Protein AF-A0A9X8DTW5-F1 (afdb_monomer)

Nearest PDB structures (foldseek):
  5wfn-assembly2_D  TM=6.793E-01  e=2.032E-03  Homo sapiens
  4rwt-assembly2_C  TM=5.838E-01  e=1.150E-02  Homo sapiens
  8iah-assembly1_Y  TM=4.715E-01  e=6.953E-03  Sus scrofa
  8j07-assembly1_5  TM=6.002E-01  e=2.946E-01  Homo sapiens
  3un9-assembly1_A  TM=5.857E-01  e=2.634E-01  Homo sapiens

Structure (mmCIF, N/CA/C/O backbone):
data_AF-A0A9X8DTW5-F1
#
_entry.id   AF-A0A9X8DTW5-F1
#
loop_
_atom_site.group_PDB
_atom_site.id
_atom_site.type_symbol
_atom_site.label_atom_id
_atom_site.label_alt_id
_atom_site.label_comp_id
_atom_site.label_asym_id
_atom_site.label_entity_id
_atom_site.label_seq_id
_atom_site.pdbx_PDB_ins_code
_atom_site.Cartn_x
_atom_site.Cartn_y
_atom_site.Cartn_z
_atom_site.occupancy
_atom_site.B_iso_or_equiv
_atom_site.auth_seq_id
_atom_site.auth_comp_id
_atom_site.auth_asym_id
_atom_site.auth_atom_id
_atom_site.pdbx_PDB_model_num
ATOM 1 N N . MET A 1 1 ? 29.929 12.484 -21.139 1.00 67.56 1 MET A N 1
ATOM 2 C CA . MET A 1 1 ? 28.666 11.874 -21.603 1.00 67.56 1 MET A CA 1
ATOM 3 C C . MET A 1 1 ? 28.927 11.238 -22.962 1.00 67.56 1 MET A C 1
ATOM 5 O O . MET A 1 1 ? 29.482 11.920 -23.814 1.00 67.56 1 MET A O 1
ATOM 9 N N . THR A 1 2 ? 28.670 9.937 -23.130 1.00 90.75 2 THR A N 1
ATOM 10 C CA . THR A 1 2 ? 28.965 9.202 -24.379 1.00 90.75 2 THR A CA 1
ATOM 11 C C . THR A 1 2 ? 27.769 9.240 -25.335 1.00 90.75 2 THR A C 1
ATOM 13 O O . THR A 1 2 ? 26.656 9.534 -24.906 1.00 90.75 2 THR A O 1
ATOM 16 N N . LEU A 1 3 ? 27.977 8.914 -26.619 1.00 90.56 3 LEU A N 1
ATOM 17 C CA . LEU A 1 3 ? 26.881 8.801 -27.593 1.00 90.56 3 LEU A CA 1
ATOM 18 C C . LEU A 1 3 ? 25.828 7.776 -27.142 1.00 90.56 3 LEU A C 1
ATOM 20 O O . LEU A 1 3 ? 24.642 8.066 -27.201 1.00 90.56 3 LEU A O 1
ATOM 24 N N . LEU A 1 4 ? 26.266 6.630 -26.610 1.00 89.69 4 LEU A N 1
ATOM 25 C CA . LEU A 1 4 ? 25.376 5.609 -26.044 1.00 89.69 4 LEU A CA 1
ATOM 26 C C . LEU A 1 4 ? 24.512 6.155 -24.901 1.00 89.69 4 LEU A C 1
ATOM 28 O O . LEU A 1 4 ? 23.334 5.828 -24.815 1.00 89.69 4 LEU A O 1
ATOM 32 N N . GLU A 1 5 ? 25.086 7.002 -24.046 1.00 92.31 5 GLU A N 1
ATOM 33 C CA . GLU A 1 5 ? 24.357 7.610 -22.932 1.00 92.31 5 GLU A CA 1
ATOM 34 C C . GLU A 1 5 ? 23.320 8.628 -23.418 1.00 92.31 5 GLU A C 1
ATOM 36 O O . GLU A 1 5 ? 22.187 8.628 -22.949 1.00 92.31 5 GLU A O 1
ATOM 41 N N . LEU A 1 6 ? 23.685 9.445 -24.410 1.00 92.31 6 LEU A N 1
ATOM 42 C CA . LEU A 1 6 ? 22.766 10.374 -25.068 1.00 92.31 6 LEU A CA 1
ATOM 43 C C . LEU A 1 6 ? 21.608 9.640 -25.747 1.00 92.31 6 LEU A C 1
ATOM 45 O O . LEU A 1 6 ? 20.458 10.045 -25.603 1.00 92.31 6 LEU A O 1
ATOM 49 N N . THR A 1 7 ? 21.893 8.550 -26.463 1.00 93.62 7 THR A N 1
ATOM 50 C CA . THR A 1 7 ? 20.860 7.736 -27.111 1.00 93.62 7 THR A CA 1
ATOM 51 C C . THR A 1 7 ? 19.933 7.109 -26.077 1.00 93.62 7 THR A C 1
ATOM 53 O O . THR A 1 7 ? 18.720 7.238 -26.210 1.00 93.62 7 THR A O 1
ATOM 56 N N . ALA A 1 8 ? 20.476 6.493 -25.024 1.00 94.38 8 ALA A N 1
ATOM 57 C CA . ALA A 1 8 ? 19.671 5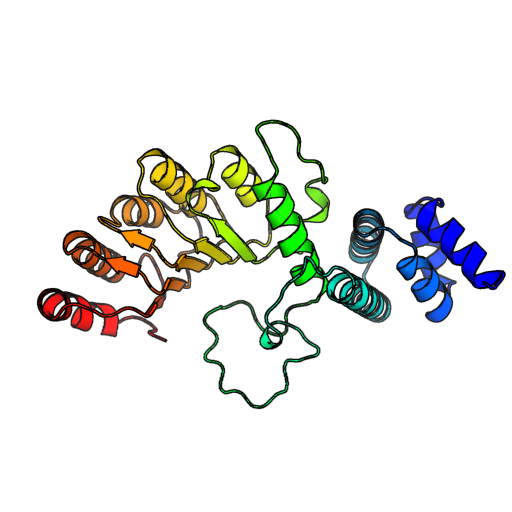.913 -23.953 1.00 94.38 8 ALA A CA 1
ATOM 58 C C . ALA A 1 8 ? 18.777 6.960 -23.273 1.00 94.38 8 ALA A C 1
ATOM 60 O O . ALA A 1 8 ? 17.605 6.691 -23.014 1.00 94.38 8 ALA A O 1
ATOM 61 N N . GLN A 1 9 ? 19.302 8.169 -23.052 1.00 95.12 9 GLN A N 1
ATOM 62 C CA . GLN A 1 9 ? 18.535 9.279 -22.502 1.00 95.12 9 GLN A CA 1
ATOM 63 C C . GLN A 1 9 ? 17.381 9.694 -23.420 1.00 95.12 9 GLN A C 1
ATOM 65 O O . GLN A 1 9 ? 16.246 9.806 -22.960 1.00 95.12 9 GLN A O 1
ATOM 70 N N . VAL A 1 10 ? 17.651 9.907 -24.711 1.00 94.75 10 VAL A N 1
ATOM 71 C CA . VAL A 1 10 ? 16.619 10.293 -25.686 1.00 94.75 10 VAL A CA 1
ATOM 72 C C . VAL A 1 10 ? 15.537 9.219 -25.779 1.00 94.75 10 VAL A C 1
ATOM 74 O O . VAL A 1 10 ? 14.353 9.551 -25.701 1.00 94.75 10 VAL A O 1
ATOM 77 N N . VAL A 1 11 ? 15.934 7.945 -25.864 1.00 94.75 11 VAL A N 1
ATOM 78 C CA . VAL A 1 11 ? 15.006 6.807 -25.908 1.00 94.75 11 VAL A CA 1
ATOM 79 C C . VAL A 1 11 ? 14.147 6.767 -24.647 1.00 94.75 11 VAL A C 1
ATOM 81 O O . VAL A 1 11 ? 12.924 6.814 -24.744 1.00 94.75 11 VAL A O 1
ATOM 84 N N . GLY A 1 12 ? 14.763 6.770 -23.463 1.00 93.50 12 GLY A N 1
ATOM 85 C CA . GLY A 1 12 ? 14.042 6.685 -22.193 1.00 93.50 12 GLY A CA 1
ATOM 86 C C . GLY A 1 12 ? 13.100 7.866 -21.935 1.00 93.50 12 GLY A C 1
ATOM 87 O O . GLY A 1 12 ? 12.066 7.702 -21.288 1.00 93.50 12 GLY A O 1
ATOM 88 N N . GLN A 1 13 ? 13.416 9.057 -22.449 1.00 94.19 13 GLN A N 1
ATOM 89 C CA . GLN A 1 13 ? 12.623 10.263 -22.196 1.00 94.19 13 GLN A CA 1
ATOM 90 C C . GLN A 1 13 ? 11.538 10.522 -23.245 1.00 94.19 13 GLN A C 1
ATOM 92 O O . GLN A 1 13 ? 10.521 11.119 -22.894 1.00 94.19 13 GLN A O 1
ATOM 97 N N . SER A 1 14 ? 11.742 10.101 -24.499 1.00 92.75 14 SER A N 1
ATOM 98 C CA . SER A 1 14 ? 10.942 10.598 -25.631 1.00 92.75 14 SER A CA 1
ATOM 99 C C . SER A 1 14 ? 10.351 9.522 -26.546 1.00 92.75 14 SER A C 1
ATOM 101 O O . SER A 1 14 ? 9.323 9.791 -27.155 1.00 92.75 14 SER A O 1
ATOM 103 N N . CYS A 1 15 ? 10.956 8.335 -26.674 1.00 93.69 15 CYS A N 1
ATOM 104 C CA . CYS A 1 15 ? 10.455 7.285 -27.580 1.00 93.69 15 CYS A CA 1
ATOM 105 C C . CYS A 1 15 ? 9.280 6.536 -26.967 1.00 93.69 15 CYS A C 1
ATOM 107 O O . CYS A 1 15 ? 9.403 6.141 -25.812 1.00 93.69 15 CYS A O 1
ATOM 109 N N . ASP A 1 16 ? 8.201 6.294 -27.714 1.00 95.00 16 ASP A N 1
ATOM 110 C CA . ASP A 1 16 ? 6.978 5.647 -27.222 1.00 95.00 16 ASP A CA 1
ATOM 111 C C . ASP A 1 16 ? 7.235 4.318 -26.500 1.00 95.00 16 ASP A C 1
ATOM 113 O O . ASP A 1 16 ? 8.130 3.547 -26.841 1.00 95.00 16 ASP A O 1
ATOM 117 N N . ILE A 1 17 ? 6.464 4.063 -25.438 1.00 93.81 17 ILE A N 1
ATOM 118 C CA . ILE A 1 17 ? 6.715 2.920 -24.546 1.00 93.81 17 ILE A CA 1
ATOM 119 C C . ILE A 1 17 ? 6.521 1.592 -25.290 1.00 93.81 17 ILE A C 1
ATOM 121 O O . ILE A 1 17 ? 7.273 0.649 -25.060 1.00 93.81 17 ILE A O 1
ATOM 125 N N . GLU A 1 18 ? 5.558 1.532 -26.211 1.00 93.56 18 GLU A N 1
ATOM 126 C CA . GLU A 1 18 ? 5.317 0.364 -27.064 1.00 93.56 18 GLU A CA 1
ATOM 127 C C . GLU A 1 18 ? 6.490 0.102 -28.022 1.00 93.56 18 GLU A C 1
ATOM 129 O O . GLU A 1 18 ? 6.900 -1.048 -28.196 1.00 93.56 18 GLU A O 1
ATOM 134 N N . ASP A 1 19 ? 7.107 1.159 -28.560 1.00 93.75 19 ASP A N 1
ATOM 135 C CA . ASP A 1 19 ? 8.307 1.033 -29.390 1.00 93.75 19 ASP A CA 1
ATOM 136 C C . ASP A 1 19 ? 9.483 0.499 -28.566 1.00 93.75 19 ASP A C 1
ATOM 138 O O . ASP A 1 19 ? 10.172 -0.429 -28.998 1.00 93.75 19 ASP A O 1
ATOM 142 N N . ILE A 1 20 ? 9.682 1.022 -27.348 1.00 93.25 20 ILE A N 1
ATOM 143 C CA . ILE A 1 20 ? 10.708 0.518 -26.423 1.00 93.25 20 ILE A CA 1
ATOM 144 C C . ILE A 1 20 ? 10.464 -0.965 -26.122 1.00 93.25 20 ILE A C 1
ATOM 146 O O . ILE A 1 20 ? 11.396 -1.759 -26.239 1.00 93.25 20 ILE A O 1
ATOM 150 N N . LEU A 1 21 ? 9.226 -1.347 -25.785 1.00 92.12 21 LEU A N 1
ATOM 151 C CA . LEU A 1 21 ? 8.830 -2.732 -25.510 1.00 92.12 21 LEU A CA 1
ATOM 152 C C . LEU A 1 21 ? 9.181 -3.663 -26.677 1.00 92.12 21 LEU A C 1
ATOM 154 O O . LEU A 1 21 ? 9.772 -4.718 -26.456 1.00 92.12 21 LEU A O 1
ATOM 158 N N . SER A 1 22 ? 8.868 -3.258 -27.912 1.00 91.44 22 SER A N 1
ATOM 159 C CA . SER A 1 22 ? 9.157 -4.049 -29.116 1.00 91.44 22 SER A CA 1
ATOM 160 C C . SER A 1 22 ? 10.658 -4.280 -29.343 1.00 91.44 22 SER A C 1
ATOM 162 O O . SER A 1 22 ? 11.053 -5.277 -29.950 1.00 91.44 22 SER A O 1
ATOM 164 N N . CYS A 1 23 ? 11.500 -3.383 -28.819 1.00 90.38 23 CYS A N 1
ATOM 165 C CA . CYS A 1 23 ? 12.949 -3.455 -28.946 1.00 90.38 23 CYS A CA 1
ATOM 166 C C . CYS A 1 23 ? 13.616 -4.301 -27.855 1.00 90.38 23 CYS A C 1
ATOM 168 O O . CYS A 1 23 ? 14.726 -4.777 -28.088 1.00 90.38 23 CYS A O 1
ATOM 170 N N . ILE A 1 24 ? 12.972 -4.517 -26.696 1.00 88.31 24 ILE A N 1
ATOM 171 C CA . ILE A 1 24 ? 13.557 -5.243 -25.549 1.00 88.31 24 ILE A CA 1
ATOM 172 C C . ILE A 1 24 ? 14.215 -6.577 -25.953 1.00 88.31 24 ILE A C 1
ATOM 174 O O . ILE A 1 24 ? 15.358 -6.785 -25.547 1.00 88.31 24 ILE A O 1
ATOM 178 N N . PRO A 1 25 ? 13.601 -7.444 -26.791 1.00 87.50 25 PRO A N 1
ATOM 179 C CA . PRO A 1 25 ? 14.208 -8.725 -27.175 1.00 87.50 25 PRO A CA 1
ATOM 180 C C . PRO A 1 25 ? 15.541 -8.608 -27.929 1.00 87.50 25 PRO A C 1
ATOM 182 O O . PRO A 1 25 ? 16.290 -9.579 -28.017 1.00 87.50 25 PRO A O 1
ATOM 185 N N . PHE A 1 26 ? 15.829 -7.440 -28.505 1.00 89.19 26 PHE A N 1
ATOM 186 C CA . PHE A 1 26 ? 17.023 -7.182 -29.311 1.00 89.19 26 PHE A CA 1
ATOM 187 C C . PHE A 1 26 ? 18.084 -6.368 -28.564 1.00 89.19 26 PHE A C 1
ATOM 189 O O . PHE A 1 26 ? 19.203 -6.209 -29.058 1.00 89.19 26 PHE A O 1
ATOM 196 N N . LEU A 1 27 ? 17.745 -5.825 -27.394 1.00 87.56 27 LEU A N 1
ATOM 197 C CA . LEU A 1 27 ? 18.656 -5.026 -26.588 1.00 87.56 27 LEU A CA 1
ATOM 198 C C . LEU A 1 27 ? 19.494 -5.922 -25.679 1.00 87.56 27 LEU A C 1
ATOM 200 O O . LEU A 1 27 ? 19.027 -6.911 -25.120 1.00 87.56 27 LEU A O 1
ATOM 204 N N . SER A 1 28 ? 20.757 -5.542 -25.488 1.00 87.94 28 SER A N 1
ATOM 205 C CA . SER A 1 28 ? 21.546 -6.123 -24.407 1.00 87.94 28 SER A CA 1
ATOM 206 C C . SER A 1 28 ? 21.030 -5.618 -23.058 1.00 87.94 28 SER A C 1
ATOM 208 O O . SER A 1 28 ? 20.554 -4.486 -22.948 1.00 87.94 28 SER A O 1
ATOM 210 N N . LYS A 1 29 ? 21.230 -6.414 -22.003 1.00 85.38 29 LYS A N 1
ATOM 211 C CA . LYS A 1 29 ? 20.972 -6.018 -20.608 1.00 85.38 29 LYS A CA 1
ATOM 212 C C . LYS A 1 29 ? 21.540 -4.637 -20.267 1.00 85.38 29 LYS A C 1
ATOM 214 O O . LYS A 1 29 ? 20.882 -3.816 -19.632 1.00 85.38 29 LYS A O 1
ATOM 219 N N . GLU A 1 30 ? 22.766 -4.354 -20.712 1.00 88.31 30 GLU A N 1
ATOM 220 C CA . GLU A 1 30 ? 23.415 -3.063 -20.472 1.00 88.31 30 GLU A CA 1
ATOM 221 C C . GLU A 1 30 ? 22.671 -1.905 -21.157 1.00 88.31 30 GLU A C 1
ATOM 223 O O . GLU A 1 30 ? 22.501 -0.844 -20.554 1.00 88.31 30 GLU A O 1
ATOM 228 N N . ALA A 1 31 ? 22.206 -2.104 -22.394 1.00 89.44 31 ALA A N 1
ATOM 229 C CA . ALA A 1 31 ? 21.452 -1.095 -23.129 1.00 89.44 31 ALA A CA 1
ATOM 230 C C . ALA A 1 31 ? 20.092 -0.820 -22.468 1.00 89.44 31 ALA A C 1
ATOM 232 O O . ALA A 1 31 ? 19.774 0.343 -22.216 1.00 89.44 31 ALA A O 1
ATOM 233 N N . SER A 1 32 ? 19.346 -1.869 -22.105 1.00 89.62 32 SER A N 1
ATOM 234 C CA . SER A 1 32 ? 18.068 -1.754 -21.385 1.00 89.62 32 SER A CA 1
ATOM 235 C C . SER A 1 32 ? 18.239 -1.012 -20.060 1.00 89.62 32 SER A C 1
ATOM 237 O O . SER A 1 32 ? 17.553 -0.024 -19.800 1.00 89.62 32 SER A O 1
ATOM 239 N N . THR A 1 33 ? 19.254 -1.392 -19.277 1.00 88.38 33 THR A N 1
ATOM 240 C CA . THR A 1 33 ? 19.565 -0.744 -17.995 1.00 88.38 33 THR A CA 1
ATOM 241 C C . THR A 1 33 ? 19.881 0.744 -18.167 1.00 88.38 33 THR A C 1
ATOM 243 O O . THR A 1 33 ? 19.418 1.572 -17.383 1.00 88.38 33 THR A O 1
ATOM 246 N N . ARG A 1 34 ? 20.654 1.125 -19.194 1.00 91.75 34 ARG A N 1
ATOM 247 C CA . ARG A 1 34 ? 20.939 2.542 -19.479 1.00 91.75 34 ARG A CA 1
ATOM 248 C C . ARG A 1 34 ? 19.667 3.309 -19.831 1.00 91.75 34 ARG A C 1
ATOM 250 O O . ARG A 1 34 ? 19.507 4.424 -19.351 1.00 91.75 34 ARG A O 1
ATOM 257 N N . ILE A 1 35 ? 18.769 2.728 -20.628 1.00 93.94 35 ILE A N 1
ATOM 258 C CA . ILE A 1 35 ? 17.497 3.367 -20.997 1.00 93.94 35 ILE A CA 1
ATOM 259 C C . ILE A 1 35 ? 16.645 3.608 -19.746 1.00 93.94 35 ILE A C 1
ATOM 261 O O . ILE A 1 35 ? 16.222 4.740 -19.506 1.00 93.94 35 ILE A O 1
ATOM 265 N N . TRP A 1 36 ? 16.445 2.584 -18.911 1.00 93.25 36 TRP A N 1
ATOM 266 C CA . TRP A 1 36 ? 15.599 2.680 -17.718 1.00 93.25 36 TRP A CA 1
ATOM 267 C C . TRP A 1 36 ? 16.079 3.714 -16.699 1.00 93.25 36 TRP A C 1
ATOM 269 O O . TRP A 1 36 ? 15.248 4.388 -16.090 1.00 93.25 36 TRP A O 1
ATOM 279 N N . ARG A 1 37 ? 17.397 3.917 -16.560 1.00 91.94 37 ARG A N 1
ATOM 280 C CA . ARG A 1 37 ? 17.967 4.974 -15.700 1.00 91.94 37 ARG A CA 1
ATOM 281 C C . ARG A 1 37 ? 17.501 6.379 -16.067 1.00 91.94 37 ARG A C 1
ATOM 283 O O . ARG A 1 37 ? 17.442 7.242 -15.197 1.00 91.94 37 ARG A O 1
ATOM 290 N N . HIS A 1 38 ? 17.180 6.613 -17.338 1.00 93.62 38 HIS A N 1
ATOM 291 C CA . HIS A 1 38 ? 16.716 7.912 -17.831 1.00 93.62 38 HIS A CA 1
ATOM 292 C C . HIS A 1 38 ? 15.193 8.022 -17.916 1.00 93.62 38 HIS A C 1
ATOM 294 O O . HIS A 1 38 ? 14.677 9.101 -18.221 1.00 93.62 38 HIS A O 1
ATOM 300 N N . MET A 1 39 ? 14.460 6.940 -17.635 1.00 94.75 39 MET A N 1
ATOM 301 C CA . MET A 1 39 ? 13.001 6.951 -17.596 1.00 94.75 39 MET A CA 1
ATOM 302 C C . MET A 1 39 ? 12.509 7.516 -16.268 1.00 94.75 39 MET A C 1
ATOM 304 O O . MET A 1 39 ? 12.910 7.071 -15.195 1.00 94.75 39 MET A O 1
ATOM 308 N N . LYS A 1 40 ? 11.569 8.463 -16.332 1.00 93.12 40 LYS A N 1
ATOM 309 C CA . LYS A 1 40 ? 10.839 8.905 -15.137 1.00 93.12 40 LYS A CA 1
ATOM 310 C C . LYS A 1 40 ? 10.045 7.731 -14.537 1.00 93.12 40 LYS A C 1
ATOM 312 O O . LYS A 1 40 ? 9.538 6.919 -15.313 1.00 93.12 40 LYS A O 1
ATOM 317 N N . PRO A 1 41 ? 9.826 7.695 -13.210 1.00 93.75 41 PRO A N 1
ATOM 318 C CA . PRO A 1 41 ? 9.145 6.592 -12.528 1.00 93.75 41 PRO A CA 1
ATOM 319 C C . PRO A 1 41 ? 7.821 6.154 -13.168 1.00 93.75 41 PRO A C 1
ATOM 321 O O . PRO A 1 41 ? 7.649 4.978 -13.465 1.00 93.75 41 PRO A O 1
ATOM 324 N N . ALA A 1 42 ? 6.910 7.085 -13.472 1.00 93.94 42 ALA A N 1
ATOM 325 C CA . ALA A 1 42 ? 5.637 6.751 -14.122 1.00 93.94 42 ALA A CA 1
ATOM 326 C C . ALA A 1 42 ? 5.834 6.013 -15.459 1.00 93.94 42 ALA A C 1
ATOM 328 O O . ALA A 1 42 ? 5.218 4.980 -15.693 1.00 93.94 42 ALA A O 1
ATOM 329 N N . ARG A 1 43 ? 6.775 6.487 -16.284 1.00 95.06 43 ARG A N 1
ATOM 330 C CA . ARG A 1 43 ? 7.092 5.885 -17.584 1.00 95.06 43 ARG A CA 1
ATOM 331 C C . ARG A 1 43 ? 7.741 4.508 -17.437 1.00 95.06 43 ARG A C 1
ATOM 333 O O . ARG A 1 43 ? 7.448 3.606 -18.214 1.00 95.06 43 ARG A O 1
ATOM 340 N N . LEU A 1 44 ? 8.627 4.356 -16.452 1.00 95.50 44 LEU A N 1
ATOM 341 C CA . LEU A 1 44 ? 9.253 3.073 -16.131 1.00 95.50 44 LEU A CA 1
ATOM 342 C C . LEU A 1 44 ? 8.197 2.047 -15.702 1.00 95.50 44 LEU A C 1
ATOM 344 O O . LEU A 1 44 ? 8.237 0.901 -16.140 1.00 95.50 44 LEU A O 1
ATOM 348 N N . ARG A 1 45 ? 7.221 2.476 -14.895 1.00 95.69 45 ARG A N 1
ATOM 349 C CA . ARG A 1 45 ? 6.108 1.636 -14.445 1.00 95.69 45 ARG A CA 1
ATOM 350 C C . ARG A 1 45 ? 5.160 1.255 -15.573 1.00 95.69 45 ARG A C 1
ATOM 352 O O . ARG A 1 45 ? 4.750 0.104 -15.628 1.00 95.69 45 ARG A O 1
ATOM 359 N N . ASP A 1 46 ? 4.842 2.173 -16.479 1.00 95.62 46 ASP A N 1
ATOM 360 C CA . ASP A 1 46 ? 4.047 1.854 -17.669 1.00 95.62 46 ASP A CA 1
ATOM 361 C C . ASP A 1 46 ? 4.725 0.766 -18.520 1.00 95.62 46 ASP A C 1
ATOM 363 O O . ASP A 1 46 ? 4.079 -0.208 -18.909 1.00 95.62 46 ASP A O 1
ATOM 367 N N . LEU A 1 47 ? 6.041 0.880 -18.750 1.00 94.81 47 LEU A N 1
ATOM 368 C CA . LEU A 1 47 ? 6.801 -0.152 -19.459 1.00 94.81 47 LEU A CA 1
ATOM 369 C C . LEU A 1 47 ? 6.775 -1.489 -18.707 1.00 94.81 47 LEU A C 1
ATOM 371 O O . LEU A 1 47 ? 6.523 -2.525 -19.313 1.00 94.81 47 LEU A O 1
ATOM 375 N N . GLU A 1 48 ? 7.004 -1.468 -17.393 1.00 94.38 48 GLU A N 1
ATOM 376 C CA . GLU A 1 48 ? 6.958 -2.664 -16.548 1.00 94.38 48 GLU A CA 1
ATOM 377 C C . GLU A 1 48 ? 5.590 -3.362 -16.625 1.00 94.38 48 GLU A C 1
ATOM 379 O O . GLU A 1 48 ? 5.531 -4.580 -16.777 1.00 94.38 48 GLU A O 1
ATOM 384 N N . ILE A 1 49 ? 4.487 -2.606 -16.574 1.00 93.56 49 ILE A N 1
ATOM 385 C CA . ILE A 1 49 ? 3.126 -3.146 -16.703 1.00 93.56 49 ILE A CA 1
ATOM 386 C C . ILE A 1 49 ? 2.950 -3.845 -18.055 1.00 93.56 49 ILE A C 1
ATOM 388 O O . ILE A 1 49 ? 2.412 -4.952 -18.110 1.00 93.56 49 ILE A O 1
ATOM 392 N N . LEU A 1 50 ? 3.422 -3.233 -19.144 1.00 92.69 50 LEU A N 1
ATOM 393 C CA . LEU A 1 50 ? 3.344 -3.839 -20.472 1.00 92.69 50 LEU A CA 1
ATOM 394 C C . LEU A 1 50 ? 4.192 -5.113 -20.575 1.00 92.69 50 LEU A C 1
ATOM 396 O O . LEU A 1 50 ? 3.709 -6.114 -21.100 1.00 92.69 50 LEU A O 1
ATOM 400 N N . VAL A 1 51 ? 5.406 -5.113 -20.017 1.00 90.88 51 VAL A N 1
ATOM 401 C CA . VAL A 1 51 ? 6.273 -6.303 -19.960 1.00 90.88 51 VAL A CA 1
ATOM 402 C C . VAL A 1 51 ? 5.612 -7.430 -19.165 1.00 90.88 51 VAL A C 1
ATOM 404 O O . VAL A 1 51 ? 5.614 -8.577 -19.606 1.00 90.88 51 VAL A O 1
ATOM 407 N N . MET A 1 52 ? 4.988 -7.120 -18.025 1.00 88.00 52 MET A N 1
ATOM 408 C CA . MET A 1 52 ? 4.259 -8.110 -17.226 1.00 88.00 52 MET A CA 1
ATOM 409 C C . MET A 1 52 ? 3.076 -8.725 -17.991 1.00 88.00 52 MET A C 1
ATOM 411 O O . MET A 1 52 ? 2.789 -9.908 -17.815 1.00 88.00 52 MET A O 1
ATOM 415 N N . ASN A 1 53 ? 2.410 -7.949 -18.850 1.00 87.88 53 ASN A N 1
ATOM 416 C CA . ASN A 1 53 ? 1.276 -8.415 -19.653 1.00 87.88 53 ASN A CA 1
ATOM 417 C C . ASN A 1 53 ? 1.697 -9.213 -20.902 1.00 87.88 53 ASN A C 1
ATOM 419 O O . ASN A 1 53 ? 0.952 -10.085 -21.343 1.00 87.88 53 ASN A O 1
ATOM 423 N N . ALA A 1 54 ? 2.875 -8.940 -21.470 1.00 83.12 54 ALA A N 1
ATOM 424 C CA . ALA A 1 54 ? 3.350 -9.513 -22.735 1.00 83.12 54 ALA A CA 1
ATOM 425 C C . ALA A 1 54 ? 4.026 -10.900 -22.614 1.00 83.12 54 ALA A C 1
ATOM 427 O O . ALA A 1 54 ? 4.636 -11.359 -23.575 1.00 83.12 54 ALA A O 1
ATOM 428 N N . ALA A 1 55 ? 3.853 -11.579 -21.472 1.00 71.50 55 ALA A N 1
ATOM 429 C CA . ALA A 1 55 ? 4.597 -12.748 -20.984 1.00 71.50 55 ALA A CA 1
ATOM 430 C C . ALA A 1 55 ? 5.942 -12.366 -20.324 1.00 71.50 55 ALA A C 1
ATOM 432 O O . ALA A 1 55 ? 6.898 -12.017 -21.015 1.00 71.50 55 ALA A O 1
ATOM 433 N N . PRO A 1 56 ? 6.031 -12.430 -18.981 1.00 72.06 56 PRO A N 1
ATOM 434 C CA . PRO A 1 56 ? 7.188 -11.931 -18.253 1.00 72.06 56 PRO A CA 1
ATOM 435 C C . PRO A 1 56 ? 8.418 -12.820 -18.456 1.00 72.06 56 PRO A C 1
ATOM 437 O O . PRO A 1 56 ? 8.392 -14.011 -18.144 1.00 72.06 56 PRO A O 1
ATOM 440 N N . ASP A 1 57 ? 9.521 -12.216 -18.892 1.00 77.44 57 ASP A N 1
ATOM 441 C CA . ASP A 1 57 ? 10.859 -12.776 -18.706 1.00 77.44 57 ASP A CA 1
ATOM 442 C C . ASP A 1 57 ? 11.361 -12.380 -17.310 1.00 77.44 57 ASP A C 1
ATOM 444 O O . ASP A 1 57 ? 11.480 -11.192 -16.989 1.00 77.44 57 ASP A O 1
ATOM 448 N N . THR A 1 58 ? 11.652 -13.373 -16.467 1.00 78.56 58 THR A N 1
ATOM 449 C CA . THR A 1 58 ? 12.160 -13.160 -15.105 1.00 78.56 58 THR A CA 1
ATOM 450 C C . THR A 1 58 ? 13.434 -12.320 -15.090 1.00 78.56 58 THR A C 1
ATOM 452 O O . THR A 1 58 ? 13.586 -11.485 -14.205 1.00 78.56 58 THR A O 1
ATOM 455 N N . ALA A 1 59 ? 14.309 -12.467 -16.092 1.00 81.31 59 ALA A N 1
ATOM 456 C CA . ALA A 1 59 ? 15.544 -11.692 -16.165 1.00 81.31 59 ALA A CA 1
ATOM 457 C C . ALA A 1 59 ? 15.274 -10.192 -16.364 1.00 81.31 59 ALA A C 1
ATOM 459 O O . ALA A 1 59 ? 15.969 -9.357 -15.790 1.00 81.31 59 ALA A O 1
ATOM 460 N N . VAL A 1 60 ? 14.239 -9.846 -17.133 1.00 83.81 60 VAL A N 1
ATOM 461 C CA . VAL A 1 60 ? 13.829 -8.453 -17.360 1.00 83.81 60 VAL A CA 1
ATOM 462 C C . VAL A 1 60 ? 13.174 -7.871 -16.104 1.00 83.81 60 VAL A C 1
ATOM 464 O O . VAL A 1 60 ? 13.431 -6.721 -15.750 1.00 83.81 60 VAL A O 1
ATOM 467 N N . LEU A 1 61 ? 12.366 -8.663 -15.389 1.00 85.25 61 LEU A N 1
ATOM 468 C CA . LEU A 1 61 ? 11.763 -8.240 -14.119 1.00 85.25 61 LEU A CA 1
ATOM 469 C C . LEU A 1 61 ? 12.814 -7.950 -13.039 1.00 85.25 61 LEU A C 1
ATOM 471 O O . LEU A 1 61 ? 12.686 -6.952 -12.328 1.00 85.25 61 LEU A O 1
ATOM 475 N N . ASP A 1 62 ? 13.865 -8.767 -12.953 1.00 85.88 62 ASP A N 1
ATOM 476 C CA . ASP A 1 62 ? 14.983 -8.531 -12.032 1.00 85.88 62 ASP A CA 1
ATOM 477 C C . ASP A 1 62 ? 15.695 -7.206 -12.329 1.00 85.88 62 ASP A C 1
ATOM 479 O O . ASP A 1 62 ? 16.178 -6.524 -11.425 1.00 85.88 62 ASP A O 1
ATOM 483 N N . GLU A 1 63 ? 15.760 -6.805 -13.597 1.00 87.88 63 GLU A N 1
ATOM 484 C CA . GLU A 1 63 ? 16.395 -5.547 -13.964 1.00 87.88 63 GLU A CA 1
ATOM 485 C C . GLU A 1 63 ? 15.519 -4.321 -13.671 1.00 87.88 63 GLU A C 1
ATOM 487 O O . GLU A 1 63 ? 16.040 -3.297 -13.220 1.00 87.88 63 GLU A O 1
ATOM 492 N N . PHE A 1 64 ? 14.194 -4.424 -13.842 1.00 91.38 64 PHE A N 1
ATOM 493 C CA . PHE A 1 64 ? 13.274 -3.402 -13.333 1.00 91.38 64 PHE A CA 1
ATOM 494 C C . PHE A 1 64 ? 13.429 -3.230 -11.829 1.00 91.38 64 PHE A C 1
ATOM 496 O O . PHE A 1 64 ? 13.507 -2.102 -11.350 1.00 91.38 64 PHE A O 1
ATOM 503 N N . GLU A 1 65 ? 13.507 -4.332 -11.089 1.00 90.56 65 GLU A N 1
ATOM 504 C CA . GLU A 1 65 ? 13.672 -4.309 -9.640 1.00 90.56 65 GLU A CA 1
ATOM 505 C C . GLU A 1 65 ? 14.972 -3.600 -9.221 1.00 90.56 65 GLU A C 1
ATOM 507 O O . GLU A 1 65 ? 14.946 -2.750 -8.331 1.00 90.56 65 GLU A O 1
ATOM 512 N N . GLN A 1 66 ? 16.088 -3.841 -9.920 1.00 89.69 66 GLN A N 1
ATOM 513 C CA . GLN A 1 66 ? 17.343 -3.102 -9.706 1.00 89.69 66 GLN A CA 1
ATOM 514 C C . GLN A 1 66 ? 17.205 -1.602 -10.001 1.00 89.69 66 GLN A C 1
ATOM 516 O O . GLN A 1 66 ? 17.787 -0.761 -9.310 1.00 89.69 66 GLN A O 1
ATOM 521 N N . GLN A 1 67 ? 16.439 -1.231 -11.028 1.00 93.06 67 GLN A N 1
ATOM 522 C CA . GLN A 1 67 ? 16.199 0.178 -11.319 1.00 93.06 67 GLN A CA 1
ATOM 523 C C . GLN A 1 67 ? 15.276 0.827 -10.277 1.00 93.06 67 GLN A C 1
ATOM 525 O O . GLN A 1 67 ? 15.482 1.988 -9.911 1.00 93.06 67 GLN A O 1
ATOM 530 N N . TRP A 1 68 ? 14.280 0.097 -9.776 1.00 93.50 68 TRP A N 1
ATOM 531 C CA . TRP A 1 68 ? 13.426 0.549 -8.683 1.00 93.50 68 TRP A CA 1
ATOM 532 C C . TRP A 1 68 ? 14.206 0.722 -7.391 1.00 93.50 68 TRP A C 1
ATOM 534 O O . TRP A 1 68 ? 13.978 1.702 -6.687 1.00 93.50 68 TRP A O 1
ATOM 544 N N . GLU A 1 69 ? 15.170 -0.150 -7.107 1.00 90.56 69 GLU A N 1
ATOM 545 C CA . GLU A 1 69 ? 16.118 0.056 -6.017 1.00 90.56 69 GLU A CA 1
ATOM 546 C C . GLU A 1 69 ? 16.842 1.398 -6.167 1.00 90.56 69 GLU A C 1
ATOM 548 O O . GLU A 1 69 ? 16.825 2.213 -5.244 1.00 90.56 69 GLU A O 1
ATOM 553 N N . ALA A 1 70 ? 17.423 1.670 -7.340 1.00 89.81 70 ALA A N 1
ATOM 554 C CA . ALA A 1 70 ? 18.120 2.929 -7.588 1.00 89.81 70 ALA A CA 1
ATOM 555 C C . ALA A 1 70 ? 17.206 4.152 -7.393 1.00 89.81 70 ALA A C 1
ATOM 557 O O . ALA A 1 70 ? 17.624 5.132 -6.776 1.00 89.81 70 ALA A O 1
ATOM 558 N N . TRP A 1 71 ? 15.954 4.089 -7.862 1.00 90.75 71 TRP A N 1
ATOM 559 C CA . TRP A 1 71 ? 14.962 5.149 -7.646 1.00 90.75 71 TRP A CA 1
ATOM 560 C C . TRP A 1 71 ? 14.584 5.319 -6.176 1.00 90.75 71 TRP A C 1
ATOM 562 O O . TRP A 1 71 ? 14.518 6.446 -5.694 1.00 90.75 71 TRP A O 1
ATOM 572 N N . THR A 1 72 ? 14.379 4.215 -5.463 1.00 87.62 72 THR A N 1
ATOM 573 C CA . THR A 1 72 ? 14.039 4.212 -4.034 1.00 87.62 72 THR A CA 1
ATOM 574 C C . THR A 1 72 ? 15.172 4.814 -3.206 1.00 87.62 72 THR A C 1
ATOM 576 O O . THR A 1 72 ? 14.916 5.598 -2.303 1.00 87.62 72 THR A O 1
ATOM 579 N N . VAL A 1 73 ? 16.429 4.499 -3.532 1.00 84.56 73 VAL A N 1
ATOM 580 C CA . VAL A 1 73 ? 17.610 5.036 -2.838 1.00 84.56 73 VAL A CA 1
ATOM 581 C C . VAL A 1 73 ? 17.860 6.508 -3.181 1.00 84.56 73 VAL A C 1
ATOM 583 O O . VAL A 1 73 ? 18.268 7.280 -2.314 1.00 84.56 73 VAL A O 1
ATOM 586 N N . ALA A 1 74 ? 17.654 6.909 -4.438 1.00 84.75 74 ALA A N 1
ATOM 587 C CA . ALA A 1 74 ? 17.881 8.285 -4.876 1.00 84.75 74 ALA A CA 1
ATOM 588 C C . ALA A 1 74 ? 16.801 9.255 -4.372 1.00 84.75 74 ALA A C 1
ATOM 590 O O . ALA A 1 74 ? 17.086 10.429 -4.124 1.00 84.75 74 ALA A O 1
ATOM 591 N N . ASP A 1 75 ? 15.565 8.782 -4.227 1.00 81.31 75 ASP A N 1
ATOM 592 C CA . ASP A 1 75 ? 14.470 9.573 -3.691 1.00 81.31 75 ASP A CA 1
ATOM 593 C C . ASP A 1 75 ? 14.555 9.621 -2.161 1.00 81.31 75 ASP A C 1
ATOM 595 O O . ASP A 1 75 ? 13.991 8.792 -1.455 1.00 81.31 75 ASP A O 1
ATOM 599 N N . ALA A 1 76 ? 15.238 10.643 -1.637 1.00 67.88 76 ALA A N 1
ATOM 600 C CA . ALA A 1 76 ? 15.389 10.865 -0.197 1.00 67.88 76 ALA A CA 1
ATOM 601 C C . ALA A 1 76 ? 14.051 11.031 0.552 1.00 67.88 76 ALA A C 1
ATOM 603 O O . ALA A 1 76 ? 14.022 11.003 1.784 1.00 67.88 76 ALA A O 1
ATOM 604 N N . SER A 1 77 ? 12.939 11.235 -0.163 1.00 67.69 77 SER A N 1
ATOM 605 C CA . SER A 1 77 ? 11.615 11.248 0.448 1.00 67.69 77 SER A CA 1
ATOM 606 C C . SER A 1 77 ? 11.096 9.840 0.748 1.00 67.69 77 SER A C 1
ATOM 608 O O . SER A 1 77 ? 10.176 9.716 1.559 1.00 67.69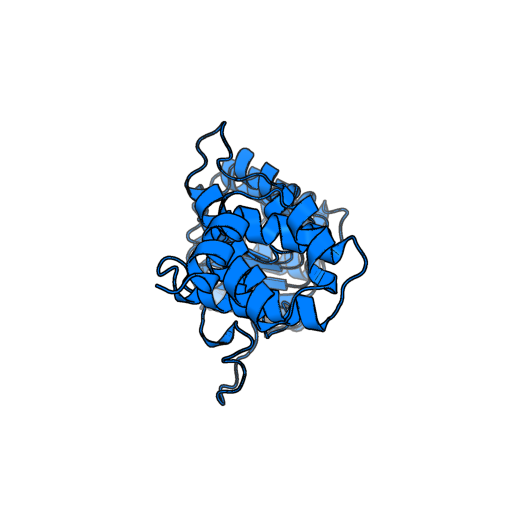 77 SER A O 1
ATOM 610 N N . VAL A 1 78 ? 11.657 8.794 0.135 1.00 62.53 78 VAL A N 1
ATOM 611 C CA . VAL A 1 78 ? 11.316 7.391 0.370 1.00 62.53 78 VAL A CA 1
ATOM 612 C C . VAL A 1 78 ? 12.146 6.872 1.540 1.00 62.53 78 VAL A C 1
ATOM 614 O O . VAL A 1 78 ? 13.330 6.583 1.426 1.00 62.53 78 VAL A O 1
ATOM 617 N N . VAL A 1 79 ? 11.499 6.769 2.699 1.00 62.97 79 VAL A N 1
ATOM 618 C CA . VAL A 1 79 ? 12.074 6.155 3.898 1.00 62.97 79 VAL A CA 1
ATOM 619 C C . VAL A 1 79 ? 11.365 4.824 4.098 1.00 62.97 79 VAL A C 1
ATOM 621 O O . VAL A 1 79 ? 10.167 4.807 4.382 1.00 62.97 79 VAL A O 1
ATOM 624 N N . PHE A 1 80 ? 12.096 3.733 3.916 1.00 64.06 80 PHE A N 1
ATOM 625 C CA . PHE A 1 80 ? 11.684 2.382 4.289 1.00 64.06 80 PHE A CA 1
ATOM 626 C C . PHE A 1 80 ? 12.566 1.924 5.448 1.00 64.06 80 PHE A C 1
ATOM 628 O O . PHE A 1 80 ? 13.702 2.392 5.588 1.00 64.06 80 PHE A O 1
ATOM 635 N N . ASP A 1 81 ? 12.040 1.054 6.308 1.00 59.53 81 ASP A N 1
ATOM 636 C CA . ASP A 1 81 ? 12.900 0.421 7.303 1.00 59.53 81 ASP A CA 1
ATOM 637 C C . ASP A 1 81 ? 13.901 -0.451 6.539 1.00 59.53 81 ASP A C 1
ATOM 639 O O . ASP A 1 81 ? 13.516 -1.188 5.629 1.00 59.53 81 ASP A O 1
ATOM 643 N N . GLY A 1 82 ? 15.190 -0.368 6.881 1.00 56.34 82 GLY A N 1
ATOM 644 C CA . GLY A 1 82 ? 16.216 -1.199 6.259 1.00 56.34 82 GLY A CA 1
ATOM 645 C C . GLY A 1 82 ? 15.793 -2.668 6.254 1.00 56.34 82 GLY A C 1
ATOM 646 O O . GLY A 1 82 ? 16.016 -3.356 5.276 1.00 56.34 82 GLY A O 1
ATOM 647 N N . HIS A 1 83 ? 15.062 -3.129 7.265 1.00 55.28 83 HIS A N 1
ATOM 648 C CA . HIS A 1 83 ? 14.591 -4.509 7.367 1.00 55.28 83 HIS A CA 1
ATOM 649 C C . HIS A 1 83 ? 13.416 -4.894 6.446 1.00 55.28 83 HIS A C 1
ATOM 651 O O . HIS A 1 83 ? 13.082 -6.072 6.366 1.00 55.28 83 HIS A O 1
ATOM 657 N N . GLU A 1 84 ? 12.787 -3.955 5.735 1.00 56.94 84 GLU A N 1
ATOM 658 C CA . GLU A 1 84 ? 11.652 -4.245 4.844 1.00 56.94 84 GLU A CA 1
ATOM 659 C C . GLU A 1 84 ? 12.103 -4.727 3.449 1.00 56.94 84 GLU A C 1
ATOM 661 O O . GLU A 1 84 ? 11.359 -5.442 2.776 1.00 56.94 84 GLU A O 1
ATOM 666 N N . SER A 1 85 ? 13.320 -4.387 3.009 1.00 57.06 85 SER A N 1
ATOM 667 C CA . SER A 1 85 ? 13.794 -4.604 1.630 1.00 57.06 85 SER A CA 1
ATOM 668 C C . SER A 1 85 ? 14.664 -5.861 1.436 1.00 57.06 85 SER A C 1
ATOM 670 O O . SER A 1 85 ? 15.443 -6.256 2.306 1.00 57.06 85 SER A O 1
ATOM 672 N N . SER A 1 86 ? 14.589 -6.446 0.230 1.00 56.16 86 SER A N 1
ATOM 673 C CA . SER A 1 86 ? 15.335 -7.638 -0.235 1.00 56.16 86 SER A CA 1
ATOM 674 C C . SER A 1 86 ? 16.837 -7.574 -0.105 1.00 56.16 86 SER A C 1
ATOM 676 O O . SER A 1 86 ? 17.469 -8.609 0.095 1.00 56.16 86 SER A O 1
ATOM 678 N N . ARG A 1 87 ? 17.410 -6.378 -0.142 1.00 56.69 87 ARG A N 1
ATOM 679 C CA . ARG A 1 87 ? 18.854 -6.195 -0.017 1.00 56.69 87 ARG A CA 1
ATOM 680 C C . ARG A 1 87 ? 19.372 -6.321 1.416 1.00 56.69 87 ARG A C 1
ATOM 682 O O . ARG A 1 87 ? 20.529 -6.674 1.623 1.00 56.69 87 ARG A O 1
ATOM 689 N N . TYR A 1 88 ? 18.545 -5.984 2.394 1.00 54.44 88 TYR A N 1
ATOM 690 C CA . TYR A 1 88 ? 18.945 -5.831 3.796 1.00 54.44 88 TYR A CA 1
ATOM 691 C C . TYR A 1 88 ? 18.356 -6.927 4.695 1.00 54.44 88 TYR A C 1
ATOM 693 O O . TYR A 1 88 ? 18.729 -7.043 5.867 1.00 54.44 88 TYR A O 1
ATOM 701 N N . PHE A 1 89 ? 17.461 -7.750 4.140 1.00 46.78 89 PHE A N 1
ATOM 702 C CA . PHE A 1 89 ? 16.959 -8.960 4.772 1.00 46.78 89 PHE A CA 1
ATOM 703 C C . PHE A 1 89 ? 18.088 -10.001 4.845 1.00 46.78 89 PHE A C 1
ATOM 705 O O . PHE A 1 89 ? 18.372 -10.715 3.887 1.00 46.78 89 PHE A O 1
ATOM 712 N N . GLY A 1 90 ? 18.799 -10.017 5.974 1.00 47.59 90 GLY A N 1
ATOM 713 C CA . GLY A 1 90 ? 20.009 -10.823 6.176 1.00 47.59 90 GLY A CA 1
ATOM 714 C C . GLY A 1 90 ? 20.885 -10.382 7.354 1.00 47.59 90 GLY A C 1
ATOM 715 O O . GLY A 1 90 ? 21.743 -11.147 7.781 1.00 47.59 90 GLY A O 1
ATOM 716 N N . ASN A 1 91 ? 20.660 -9.190 7.922 1.00 46.31 91 ASN A N 1
ATOM 717 C CA . ASN A 1 91 ? 21.294 -8.799 9.184 1.00 46.31 91 ASN A CA 1
ATOM 718 C C . ASN A 1 91 ? 20.543 -9.419 10.375 1.00 46.31 91 ASN A C 1
ATOM 720 O O . ASN A 1 91 ? 19.331 -9.254 10.493 1.00 46.31 91 ASN A O 1
ATOM 724 N N . GLU A 1 92 ? 21.282 -10.132 11.229 1.00 41.25 92 GLU A N 1
ATOM 725 C CA . GLU A 1 92 ? 20.854 -10.990 12.349 1.00 41.25 92 GLU A CA 1
ATOM 726 C C . GLU A 1 92 ? 20.039 -10.275 13.453 1.00 41.25 92 GLU A C 1
ATOM 728 O O . GLU A 1 92 ? 20.479 -10.123 14.591 1.00 41.25 92 GLU A O 1
ATOM 733 N N . GLY A 1 93 ? 18.820 -9.841 13.137 1.00 47.34 93 GLY A N 1
ATOM 734 C CA . GLY A 1 93 ? 17.819 -9.421 14.113 1.00 47.34 93 GLY A CA 1
ATOM 735 C C . GLY A 1 93 ? 16.674 -10.428 14.170 1.00 47.34 93 GLY A C 1
ATOM 736 O O . GLY A 1 93 ? 16.076 -10.743 13.143 1.00 47.34 93 GLY A O 1
ATOM 737 N N . VAL A 1 94 ? 16.326 -10.912 15.367 1.00 37.50 94 VAL A N 1
ATOM 738 C CA . VAL A 1 94 ? 15.055 -11.620 15.597 1.00 37.50 94 VAL A CA 1
ATOM 739 C C . VAL A 1 94 ? 13.939 -10.577 15.532 1.00 37.50 94 VAL A C 1
ATOM 741 O O . VAL A 1 94 ? 13.520 -10.025 16.547 1.00 37.50 94 VAL A O 1
ATOM 744 N N . PHE A 1 95 ? 13.507 -10.240 14.320 1.00 43.16 95 PHE A N 1
ATOM 745 C CA . PHE A 1 95 ? 12.346 -9.390 14.118 1.00 43.16 95 PHE A CA 1
ATOM 746 C C . PHE A 1 95 ? 11.095 -10.257 14.207 1.00 43.16 95 PHE A C 1
ATOM 748 O O . PHE A 1 95 ? 10.858 -11.132 13.373 1.00 43.16 95 PHE A O 1
ATOM 755 N N . ILE A 1 96 ? 10.286 -10.017 15.232 1.00 46.97 96 ILE A N 1
ATOM 756 C CA . ILE A 1 96 ? 8.931 -10.548 15.282 1.00 46.97 96 ILE A CA 1
ATOM 757 C C . ILE A 1 96 ? 8.110 -9.732 14.279 1.00 46.97 96 ILE A C 1
ATOM 759 O O . ILE A 1 96 ? 7.657 -8.628 14.592 1.00 46.97 96 ILE A O 1
ATOM 763 N N . GLY A 1 97 ? 7.968 -10.263 13.062 1.00 50.78 97 GLY A N 1
ATOM 764 C CA . GLY A 1 97 ? 7.169 -9.656 12.000 1.00 50.78 97 GLY A CA 1
ATOM 765 C C . GLY A 1 97 ? 5.769 -9.297 12.495 1.00 50.78 97 GLY A C 1
ATOM 766 O O . GLY A 1 97 ? 4.997 -10.179 12.852 1.00 50.78 97 GLY A O 1
ATOM 767 N N . SER A 1 98 ? 5.441 -8.002 12.529 1.00 58.00 98 SER A N 1
ATOM 768 C CA . SER A 1 98 ? 4.096 -7.491 12.852 1.00 58.00 98 SER A CA 1
ATOM 769 C C . SER A 1 98 ? 3.130 -7.538 11.663 1.00 58.00 98 SER A C 1
ATOM 771 O O . SER A 1 98 ? 1.975 -7.134 11.789 1.00 58.00 98 SER A O 1
ATOM 773 N N . SER A 1 99 ? 3.607 -7.997 10.505 1.00 67.38 99 SER A N 1
ATOM 774 C CA . SER A 1 99 ? 2.910 -7.952 9.225 1.00 67.38 99 SER A CA 1
ATOM 775 C C . SER A 1 99 ? 2.926 -9.323 8.555 1.00 67.38 99 SER A C 1
ATOM 777 O O . SER A 1 99 ? 3.953 -9.999 8.529 1.00 67.38 99 SER A O 1
ATOM 779 N N . SER A 1 100 ? 1.794 -9.725 7.976 1.00 69.25 100 SER A N 1
ATOM 780 C CA . SER A 1 100 ? 1.684 -10.892 7.086 1.00 69.25 100 SER A CA 1
ATOM 781 C C . SER A 1 100 ? 2.257 -10.633 5.696 1.00 69.25 100 SER A C 1
ATOM 783 O O . SER A 1 100 ? 2.297 -11.545 4.864 1.00 69.25 100 SER A O 1
ATOM 785 N N . LEU A 1 101 ? 2.698 -9.403 5.413 1.00 76.94 101 LEU A N 1
ATOM 786 C CA . LEU A 1 101 ? 3.459 -9.123 4.208 1.00 76.94 101 LEU A CA 1
ATOM 787 C C . LEU A 1 101 ? 4.801 -9.836 4.311 1.00 76.94 101 LEU A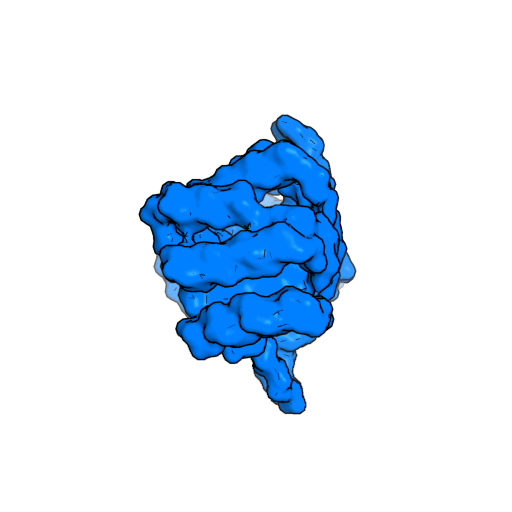 C 1
ATOM 789 O O . LEU A 1 101 ? 5.625 -9.507 5.155 1.00 76.94 101 LEU A O 1
ATOM 793 N N . VAL A 1 102 ? 4.995 -10.820 3.435 1.00 71.06 102 VAL A N 1
ATOM 794 C CA . VAL A 1 102 ? 6.207 -11.636 3.401 1.00 71.06 102 VAL A CA 1
ATOM 795 C C . VAL A 1 102 ? 7.391 -10.744 3.030 1.00 71.06 102 VAL A C 1
ATOM 797 O O . VAL A 1 102 ? 7.397 -10.190 1.925 1.00 71.06 102 VAL A O 1
ATOM 800 N N . PRO A 1 103 ? 8.385 -10.589 3.919 1.00 71.31 103 PRO A N 1
ATOM 801 C CA . PRO A 1 103 ? 9.645 -10.013 3.527 1.00 71.31 103 PRO A CA 1
ATOM 802 C C . PRO A 1 103 ? 10.490 -11.062 2.770 1.00 71.31 103 PRO A C 1
ATOM 804 O O . PRO A 1 103 ? 10.363 -12.266 3.006 1.00 71.31 103 PRO A O 1
ATOM 807 N N . PRO A 1 104 ? 11.380 -10.621 1.879 1.00 75.88 104 PRO A N 1
ATOM 808 C CA . PRO A 1 104 ? 11.603 -9.220 1.583 1.00 75.88 104 PRO A CA 1
ATOM 809 C C . PRO A 1 104 ? 10.565 -8.598 0.650 1.00 75.88 104 PRO A C 1
ATOM 811 O O . PRO A 1 104 ? 10.052 -9.235 -0.269 1.00 75.88 104 PRO A O 1
ATOM 814 N N . ARG A 1 105 ? 10.307 -7.308 0.859 1.00 84.06 105 ARG A N 1
ATOM 815 C CA . ARG A 1 105 ? 9.430 -6.512 0.005 1.00 84.06 105 ARG A CA 1
ATOM 816 C C . ARG A 1 105 ? 10.208 -6.044 -1.227 1.00 84.06 105 ARG A C 1
ATOM 818 O O . ARG A 1 105 ? 11.360 -5.624 -1.083 1.00 84.06 105 ARG A O 1
ATOM 825 N N . PRO A 1 106 ? 9.600 -6.080 -2.424 1.00 87.88 106 PRO A N 1
ATOM 826 C CA . PRO A 1 106 ? 10.256 -5.569 -3.614 1.00 87.88 106 PRO A CA 1
ATOM 827 C C . PRO A 1 106 ? 10.337 -4.035 -3.563 1.00 87.88 106 PRO A C 1
ATOM 829 O O . PRO A 1 106 ? 9.379 -3.368 -3.162 1.00 87.88 106 PRO A O 1
ATOM 832 N N . PHE A 1 107 ? 11.456 -3.465 -4.003 1.00 89.38 107 PHE A N 1
ATOM 833 C CA . PHE A 1 107 ? 11.709 -2.028 -4.082 1.00 89.38 107 PHE A CA 1
ATOM 834 C C . PHE A 1 107 ? 10.639 -1.297 -4.881 1.00 89.38 107 PHE A C 1
ATOM 836 O O . PHE A 1 107 ? 10.234 -0.204 -4.487 1.00 89.38 107 PHE A O 1
ATOM 843 N N . ARG A 1 108 ? 10.102 -1.910 -5.947 1.00 92.50 108 ARG A N 1
ATOM 844 C CA . ARG A 1 108 ? 8.973 -1.307 -6.672 1.00 92.50 108 ARG A CA 1
ATOM 845 C C . ARG A 1 108 ? 7.768 -1.058 -5.766 1.00 92.50 108 ARG A C 1
ATOM 847 O O . ARG A 1 108 ? 7.131 -0.018 -5.890 1.00 92.50 108 ARG A O 1
ATOM 854 N N . ALA A 1 109 ? 7.462 -1.983 -4.851 1.00 92.06 109 ALA A N 1
ATOM 855 C CA . ALA A 1 109 ? 6.342 -1.825 -3.931 1.00 92.06 109 ALA A CA 1
ATOM 856 C C . ALA A 1 109 ? 6.628 -0.688 -2.957 1.00 92.06 109 ALA A C 1
ATOM 858 O O . ALA A 1 109 ? 5.829 0.236 -2.868 1.00 92.06 109 ALA A O 1
ATOM 859 N N . LEU A 1 110 ? 7.810 -0.688 -2.335 1.00 89.81 110 LEU A N 1
ATOM 860 C CA . LEU A 1 110 ? 8.225 0.362 -1.400 1.00 89.81 110 LEU A CA 1
ATOM 861 C C . LEU A 1 110 ? 8.163 1.761 -2.038 1.00 89.81 110 LEU A C 1
ATOM 863 O O . LEU A 1 110 ? 7.620 2.699 -1.447 1.00 89.81 110 LEU A O 1
ATOM 867 N N . TYR A 1 111 ? 8.659 1.892 -3.272 1.00 92.62 111 TYR A N 1
ATOM 868 C CA . TYR A 1 111 ? 8.609 3.139 -4.029 1.00 92.62 111 TYR A CA 1
ATOM 869 C C . TYR A 1 111 ? 7.165 3.594 -4.282 1.00 92.62 111 TYR A C 1
ATOM 871 O O . TYR A 1 111 ? 6.779 4.711 -3.925 1.00 92.62 111 TYR A O 1
ATOM 879 N N . TRP A 1 112 ? 6.337 2.729 -4.876 1.00 94.19 112 TRP A N 1
ATOM 880 C CA . TRP A 1 112 ? 4.974 3.092 -5.269 1.00 94.19 112 TRP A CA 1
ATOM 881 C C . TRP A 1 112 ? 4.025 3.269 -4.083 1.00 94.19 112 TRP A C 1
ATOM 883 O O . TRP A 1 112 ? 3.136 4.114 -4.155 1.00 94.19 112 TRP A O 1
ATOM 893 N N . GLU A 1 113 ? 4.235 2.563 -2.973 1.00 93.56 113 GLU A N 1
ATOM 894 C CA . GLU A 1 113 ? 3.523 2.783 -1.708 1.00 93.56 113 GLU A CA 1
ATOM 895 C C . GLU A 1 113 ? 3.796 4.182 -1.162 1.00 93.56 113 GLU A C 1
ATOM 897 O O . GLU A 1 113 ? 2.869 4.889 -0.753 1.00 93.56 113 GLU A O 1
ATOM 902 N N . ARG A 1 114 ? 5.052 4.640 -1.233 1.00 89.56 114 ARG A N 1
ATOM 903 C CA . ARG A 1 114 ? 5.409 6.005 -0.848 1.00 89.56 114 ARG A CA 1
ATOM 904 C C . ARG A 1 114 ? 4.799 7.044 -1.782 1.00 89.56 114 ARG A C 1
ATOM 906 O O . ARG A 1 114 ? 4.230 8.022 -1.294 1.00 89.56 114 ARG A O 1
ATOM 913 N N . VAL A 1 115 ? 4.893 6.855 -3.097 1.00 91.44 115 VAL A N 1
ATOM 914 C CA . VAL A 1 115 ? 4.292 7.785 -4.068 1.00 91.44 115 VAL A CA 1
ATOM 915 C C . VAL A 1 115 ? 2.778 7.858 -3.870 1.00 91.44 115 VAL A C 1
ATOM 917 O O . VAL A 1 115 ? 2.221 8.954 -3.800 1.00 91.44 115 VAL A O 1
ATOM 920 N N . PHE A 1 116 ? 2.117 6.711 -3.688 1.00 93.06 116 PHE A N 1
ATOM 921 C CA . PHE A 1 116 ? 0.685 6.644 -3.403 1.00 93.06 116 PHE A CA 1
ATOM 922 C C . PHE A 1 116 ? 0.344 7.387 -2.113 1.00 93.06 116 PHE A C 1
ATOM 924 O O . PHE A 1 116 ? -0.596 8.176 -2.061 1.00 93.06 116 PHE A O 1
ATOM 931 N N . ARG A 1 117 ? 1.158 7.201 -1.074 1.00 90.69 117 ARG A N 1
ATOM 932 C CA . ARG A 1 117 ? 1.018 7.907 0.192 1.00 90.69 117 ARG A CA 1
ATOM 933 C C . ARG A 1 117 ? 1.124 9.429 0.033 1.00 90.69 117 ARG A C 1
ATOM 935 O O . ARG A 1 117 ? 0.280 10.154 0.561 1.00 90.69 117 ARG A O 1
ATOM 942 N N . VAL A 1 118 ? 2.133 9.921 -0.683 1.00 87.88 118 VAL A N 1
ATOM 943 C CA . VAL A 1 118 ? 2.295 11.360 -0.952 1.00 87.88 118 VAL A CA 1
ATOM 944 C C . VAL A 1 118 ? 1.104 11.889 -1.748 1.00 87.88 118 VAL A C 1
ATOM 946 O O . VAL A 1 118 ? 0.572 12.949 -1.416 1.00 87.88 118 VAL A O 1
ATOM 949 N N . MET A 1 119 ? 0.630 11.132 -2.738 1.00 88.38 119 MET A N 1
ATOM 950 C CA . MET A 1 119 ? -0.579 11.467 -3.487 1.00 88.38 119 MET A CA 1
ATOM 951 C C . MET A 1 119 ? -1.793 11.578 -2.554 1.00 88.38 119 MET A C 1
ATOM 953 O O . MET A 1 119 ? -2.482 12.593 -2.588 1.00 88.38 119 MET A O 1
ATOM 957 N N . LEU A 1 120 ? -2.029 10.607 -1.665 1.00 88.25 120 LEU A N 1
ATOM 958 C CA . LEU A 1 120 ? -3.134 10.671 -0.701 1.00 88.25 120 LEU A CA 1
ATOM 959 C C . LEU A 1 120 ? -3.052 11.902 0.212 1.00 88.25 120 LEU A C 1
ATOM 961 O O . LEU A 1 120 ? -4.067 12.541 0.460 1.00 88.25 120 LEU A O 1
ATOM 965 N N . ALA A 1 121 ? -1.856 12.247 0.695 1.00 84.25 121 ALA A N 1
ATOM 966 C CA . ALA A 1 121 ? -1.658 13.386 1.593 1.00 84.25 121 ALA A CA 1
ATOM 967 C C . ALA A 1 121 ? -1.814 14.751 0.896 1.00 84.25 121 ALA A C 1
ATOM 969 O O . ALA A 1 121 ? -2.102 15.750 1.552 1.00 84.25 121 ALA A O 1
ATOM 970 N N . THR A 1 122 ? -1.604 14.805 -0.421 1.00 79.06 122 THR A N 1
ATOM 971 C CA . THR A 1 122 ? -1.651 16.045 -1.217 1.00 79.06 122 THR A CA 1
ATOM 972 C C . THR A 1 122 ? -2.944 16.214 -2.007 1.00 79.06 122 THR A C 1
ATOM 974 O O . THR A 1 122 ? -3.216 17.307 -2.501 1.00 79.06 122 THR A O 1
ATOM 977 N N . THR A 1 123 ? -3.762 15.165 -2.117 1.00 69.06 123 THR A N 1
ATOM 978 C CA . THR A 1 123 ? -5.029 15.225 -2.847 1.00 69.06 123 THR A CA 1
ATOM 979 C C . THR A 1 123 ? -6.037 16.069 -2.073 1.00 69.06 123 THR A C 1
ATOM 981 O O . THR A 1 123 ? -6.654 15.616 -1.111 1.00 69.06 123 THR A O 1
ATOM 984 N N . THR A 1 124 ? -6.251 17.303 -2.528 1.00 59.75 124 THR A N 1
ATOM 985 C CA . THR A 1 124 ? -7.416 18.108 -2.151 1.00 59.75 124 THR A CA 1
ATOM 986 C C . THR A 1 124 ? -8.519 17.906 -3.187 1.00 59.75 124 THR A C 1
ATOM 988 O O . THR A 1 124 ? -8.459 18.445 -4.291 1.00 59.75 124 THR A O 1
ATOM 991 N N . THR A 1 125 ? -9.488 17.065 -2.824 1.00 55.97 125 THR A N 1
ATOM 992 C CA . THR A 1 125 ? -10.861 16.928 -3.350 1.00 55.97 125 THR A CA 1
ATOM 993 C C . THR A 1 125 ? -11.136 16.742 -4.850 1.00 55.97 125 THR A C 1
ATOM 995 O O . THR A 1 125 ? -12.264 16.380 -5.156 1.00 55.97 125 THR A O 1
ATOM 998 N N . THR A 1 126 ? -10.219 16.927 -5.814 1.00 49.34 126 THR A N 1
ATOM 999 C CA . THR A 1 126 ? -10.603 16.758 -7.247 1.00 49.34 126 THR A CA 1
ATOM 1000 C C . THR A 1 126 ? -9.523 16.399 -8.275 1.00 49.34 126 THR A C 1
ATOM 1002 O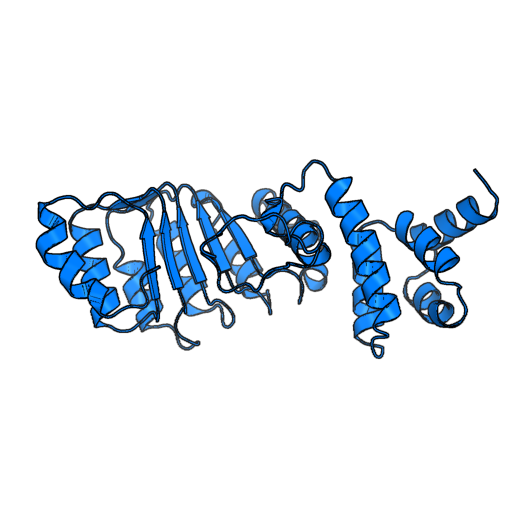 O . THR A 1 126 ? -9.888 16.092 -9.408 1.00 49.34 126 THR A O 1
ATOM 1005 N N . THR A 1 127 ? -8.226 16.374 -7.955 1.00 55.88 127 THR A N 1
ATOM 1006 C CA . THR A 1 127 ? -7.197 16.041 -8.965 1.00 55.88 127 THR A CA 1
ATOM 1007 C C . THR A 1 127 ? -6.146 15.079 -8.431 1.00 55.88 127 THR A C 1
ATOM 1009 O O . THR A 1 127 ? -5.230 15.487 -7.715 1.00 55.88 127 THR A O 1
ATOM 1012 N N . THR A 1 128 ? -6.240 13.806 -8.822 1.00 61.66 128 THR A N 1
ATOM 1013 C CA . THR A 1 128 ? -5.122 12.864 -8.728 1.00 61.66 128 THR A CA 1
ATOM 1014 C C . THR A 1 128 ? -4.064 13.267 -9.751 1.00 61.66 128 THR A C 1
ATOM 1016 O O . THR A 1 128 ? -4.276 13.204 -10.958 1.00 61.66 128 THR A O 1
ATOM 1019 N N . THR A 1 129 ? -2.907 13.712 -9.267 1.00 74.25 129 THR A N 1
ATOM 1020 C CA . THR A 1 129 ? -1.774 14.105 -10.124 1.00 74.25 129 THR A CA 1
ATOM 1021 C C . THR A 1 129 ? -1.116 12.907 -10.807 1.00 74.25 129 THR A C 1
ATOM 1023 O O . THR A 1 129 ? -0.435 13.072 -11.816 1.00 74.25 129 THR A O 1
ATOM 1026 N N . THR A 1 130 ? -1.322 11.705 -10.261 1.00 84.75 130 THR A N 1
ATOM 1027 C CA . THR A 1 130 ? -0.747 10.451 -10.749 1.00 84.75 130 THR A CA 1
ATOM 1028 C C . THR A 1 130 ? -1.864 9.486 -11.159 1.00 84.75 130 THR A C 1
ATOM 1030 O O . THR A 1 130 ? -2.778 9.256 -10.362 1.00 84.75 130 THR A O 1
ATOM 1033 N N . PRO A 1 131 ? -1.820 8.913 -12.375 1.00 91.38 131 PRO A N 1
ATOM 1034 C CA . PRO A 1 131 ? -2.813 7.944 -12.830 1.00 91.38 131 PRO A CA 1
ATOM 1035 C C . PRO A 1 131 ? -2.914 6.706 -11.927 1.00 91.38 131 PRO A C 1
ATOM 1037 O O . PRO A 1 131 ? -1.904 6.109 -11.554 1.00 91.38 131 PRO A O 1
ATOM 1040 N N . MET A 1 132 ? -4.144 6.281 -11.619 1.00 92.00 132 MET A N 1
ATOM 1041 C CA . MET A 1 132 ? -4.391 5.188 -10.669 1.00 92.00 132 MET A CA 1
ATOM 1042 C C . MET A 1 132 ? -3.889 3.815 -11.126 1.00 92.00 132 MET A C 1
ATOM 1044 O O . MET A 1 132 ? -3.614 2.960 -10.284 1.00 92.00 132 MET A O 1
ATOM 1048 N N . HIS A 1 133 ? -3.763 3.582 -12.436 1.00 94.56 133 HIS A N 1
ATOM 1049 C CA . HIS A 1 133 ? -3.304 2.294 -12.965 1.00 94.56 133 HIS A CA 1
ATOM 1050 C C . HIS A 1 133 ? -1.854 1.983 -12.570 1.00 94.56 133 HIS A C 1
ATOM 1052 O O . HIS A 1 133 ? -1.503 0.815 -12.436 1.00 94.56 133 HIS A O 1
ATOM 1058 N N . LEU A 1 134 ? -1.040 3.010 -12.301 1.00 95.44 134 LEU A N 1
ATOM 1059 C CA . LEU A 1 134 ? 0.359 2.855 -11.894 1.00 95.44 134 LEU A CA 1
ATOM 1060 C C . LEU A 1 134 ? 0.502 2.168 -10.526 1.00 95.44 134 LEU A C 1
ATOM 1062 O O . LEU A 1 134 ? 1.471 1.443 -10.301 1.00 95.44 134 LEU A O 1
ATOM 1066 N N . PHE A 1 135 ? -0.486 2.344 -9.642 1.00 95.56 135 PHE A N 1
ATOM 1067 C CA . PHE A 1 135 ? -0.508 1.778 -8.286 1.00 95.56 135 PHE A CA 1
ATOM 1068 C C . PHE A 1 135 ? -1.081 0.358 -8.214 1.00 95.56 135 PHE A C 1
ATOM 1070 O O . PHE A 1 135 ? -1.011 -0.295 -7.169 1.00 95.56 135 PHE A O 1
ATOM 1077 N N . GLN A 1 136 ? -1.648 -0.138 -9.313 1.00 94.31 136 GLN A N 1
ATOM 1078 C CA . GLN A 1 136 ? -2.253 -1.464 -9.345 1.00 94.31 136 GLN A CA 1
ATOM 1079 C C . GLN A 1 136 ? -1.182 -2.546 -9.220 1.00 94.31 136 GLN A C 1
ATOM 1081 O O . GLN A 1 136 ? -0.104 -2.442 -9.807 1.00 94.31 136 GLN A O 1
ATOM 1086 N N . ASN A 1 137 ? -1.487 -3.595 -8.456 1.00 91.50 137 ASN A N 1
ATOM 1087 C CA . ASN A 1 137 ? -0.624 -4.757 -8.216 1.00 91.50 137 ASN A CA 1
ATOM 1088 C C . ASN A 1 137 ? 0.745 -4.467 -7.564 1.00 91.50 137 ASN A C 1
ATOM 1090 O O . ASN A 1 137 ? 1.631 -5.325 -7.579 1.00 91.50 137 ASN A O 1
ATOM 1094 N N . VAL A 1 138 ? 0.940 -3.265 -7.014 1.00 93.88 138 VAL A N 1
ATOM 1095 C CA . VAL A 1 138 ? 2.226 -2.840 -6.440 1.00 93.88 138 VAL A CA 1
ATOM 1096 C C . VAL A 1 138 ? 2.096 -2.162 -5.074 1.00 93.88 138 VAL A C 1
ATOM 1098 O O . VAL A 1 138 ? 3.045 -2.197 -4.300 1.00 93.88 138 VAL A O 1
ATOM 1101 N N . VAL A 1 139 ? 0.919 -1.627 -4.736 1.00 95.25 139 VAL A N 1
ATOM 1102 C CA . VAL A 1 139 ? 0.616 -1.093 -3.400 1.00 95.25 139 VAL A CA 1
ATOM 1103 C C . VAL A 1 139 ? -0.051 -2.180 -2.557 1.00 95.25 139 VAL A C 1
ATOM 1105 O O . VAL A 1 139 ? -1.167 -2.613 -2.855 1.00 95.25 139 VAL A O 1
ATOM 1108 N N . TYR A 1 140 ? 0.638 -2.626 -1.511 1.00 95.06 140 TYR A N 1
ATOM 1109 C CA . TYR A 1 140 ? 0.171 -3.627 -0.550 1.00 95.06 140 TYR A CA 1
ATOM 1110 C C . TYR A 1 140 ? -0.079 -3.038 0.834 1.00 95.06 140 TYR A C 1
ATOM 1112 O O . TYR A 1 140 ? -0.938 -3.533 1.563 1.00 95.06 140 TYR A O 1
ATOM 1120 N N . GLU A 1 141 ? 0.660 -1.995 1.185 1.00 93.62 141 GLU A N 1
ATOM 1121 C CA . GLU A 1 141 ? 0.581 -1.304 2.455 1.00 93.62 141 GLU A CA 1
ATOM 1122 C C . GLU A 1 141 ? 0.367 0.191 2.252 1.00 93.62 141 GLU A C 1
ATOM 1124 O O . GLU A 1 141 ? 1.023 0.830 1.428 1.00 93.62 141 GLU A O 1
ATOM 1129 N N . VAL A 1 142 ? -0.541 0.768 3.040 1.00 94.25 142 VAL A N 1
ATOM 1130 C CA . VAL A 1 142 ? -0.715 2.218 3.090 1.00 94.25 142 VAL A CA 1
ATOM 1131 C C . VAL A 1 142 ? -0.766 2.693 4.534 1.00 94.25 142 VAL A C 1
ATOM 1133 O O . VAL A 1 142 ? -1.644 2.313 5.307 1.00 94.25 142 VAL A O 1
ATOM 1136 N N . LYS A 1 143 ? 0.160 3.589 4.875 1.00 92.69 143 LYS A N 1
ATOM 1137 C CA . LYS A 1 143 ? 0.221 4.268 6.172 1.00 92.69 143 LYS A CA 1
ATOM 1138 C C . LYS A 1 143 ? -0.489 5.609 6.052 1.00 92.69 143 LYS A C 1
ATOM 1140 O O . LYS A 1 143 ? -0.060 6.418 5.247 1.00 92.69 143 LYS A O 1
ATOM 1145 N N . VAL A 1 144 ? -1.536 5.888 6.818 1.00 92.50 144 VAL A N 1
ATOM 1146 C CA . VAL A 1 144 ? -2.263 7.169 6.818 1.00 92.50 144 VAL A CA 1
ATOM 1147 C C . VAL A 1 144 ? -2.337 7.774 8.210 1.00 92.50 144 VAL A C 1
ATOM 1149 O O . VAL A 1 144 ? -2.268 7.065 9.205 1.00 92.50 144 VAL A O 1
ATOM 1152 N N . ARG A 1 145 ? -2.498 9.093 8.305 1.00 91.31 145 ARG A N 1
ATOM 1153 C CA . ARG A 1 145 ? -2.935 9.754 9.535 1.00 91.31 145 ARG A CA 1
ATOM 1154 C C . ARG A 1 145 ? -4.453 9.700 9.621 1.00 91.31 145 ARG A C 1
ATOM 1156 O O . ARG A 1 145 ? -5.139 9.723 8.601 1.00 91.31 145 ARG A O 1
ATOM 1163 N N . GLY A 1 146 ? -4.999 9.691 10.833 1.00 89.31 146 GLY A N 1
ATOM 1164 C CA . GLY A 1 146 ? -6.448 9.605 11.024 1.00 89.31 146 GLY A CA 1
ATOM 1165 C C . GLY A 1 146 ? -7.239 10.718 10.333 1.00 89.31 146 GLY A C 1
ATOM 1166 O O . GLY A 1 146 ? -8.329 10.466 9.832 1.00 89.31 146 GLY A O 1
ATOM 1167 N N . ASN A 1 147 ? -6.687 11.931 10.249 1.00 89.44 147 ASN A N 1
ATOM 1168 C CA . ASN A 1 147 ? -7.329 13.064 9.574 1.00 89.44 147 ASN A CA 1
ATOM 1169 C C . ASN A 1 147 ? -7.262 13.008 8.036 1.00 89.44 147 ASN A C 1
ATOM 1171 O O . ASN A 1 147 ? -7.944 13.787 7.379 1.00 89.44 147 ASN A O 1
ATOM 1175 N N . GLU A 1 148 ? -6.459 12.115 7.463 1.00 90.88 148 GLU A N 1
ATOM 1176 C CA . GLU A 1 148 ? -6.363 11.914 6.012 1.00 90.88 14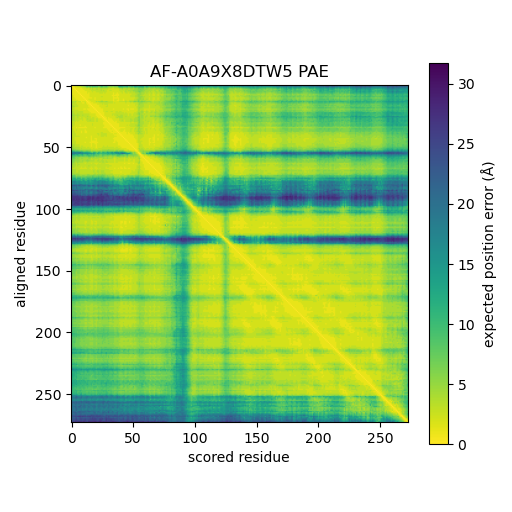8 GLU A CA 1
ATOM 1177 C C . GLU A 1 148 ? -7.289 10.794 5.529 1.00 90.88 148 GLU A C 1
ATOM 1179 O O . GLU A 1 148 ? -7.413 10.571 4.325 1.00 90.88 148 GLU A O 1
ATOM 1184 N N . LEU A 1 149 ? -7.952 10.084 6.447 1.00 91.94 149 LEU A N 1
ATOM 1185 C CA . LEU A 1 149 ? -8.984 9.119 6.108 1.00 91.94 149 LEU A CA 1
ATOM 1186 C C . LEU A 1 149 ? -10.295 9.865 5.816 1.00 91.94 149 LEU A C 1
ATOM 1188 O O . LEU A 1 149 ? -11.082 10.182 6.711 1.00 91.94 149 LEU A O 1
ATOM 1192 N N . THR A 1 150 ? -10.501 10.174 4.541 1.00 92.12 150 THR A N 1
ATOM 1193 C CA . THR A 1 150 ? -11.628 10.930 3.993 1.00 92.12 150 THR A CA 1
ATOM 1194 C C . THR A 1 150 ? -12.427 10.049 3.036 1.00 92.12 150 THR A C 1
ATOM 1196 O O . THR A 1 150 ? -12.006 8.944 2.696 1.00 92.12 150 THR A O 1
ATOM 1199 N N . THR A 1 151 ? -13.586 10.525 2.576 1.00 92.69 151 THR A N 1
ATOM 1200 C CA . THR A 1 151 ? -14.361 9.812 1.548 1.00 92.69 151 THR A CA 1
ATOM 1201 C C . THR A 1 151 ? -13.524 9.580 0.284 1.00 92.69 151 THR A C 1
ATOM 1203 O O . THR A 1 151 ? -13.510 8.466 -0.236 1.00 92.69 151 THR A O 1
ATOM 1206 N N . ASP A 1 152 ? -12.763 10.586 -0.154 1.00 90.81 152 ASP A N 1
ATOM 1207 C CA . ASP A 1 152 ? -11.940 10.499 -1.364 1.00 90.81 152 ASP A CA 1
ATOM 1208 C C . ASP A 1 152 ? -10.773 9.521 -1.195 1.00 90.81 152 ASP A C 1
ATOM 1210 O O . ASP A 1 152 ? -10.563 8.659 -2.049 1.00 90.81 152 ASP A O 1
ATOM 1214 N N . SER A 1 153 ? -10.032 9.598 -0.081 1.00 92.44 153 SER A N 1
ATOM 1215 C CA . SER A 1 153 ? -8.898 8.694 0.142 1.00 92.44 153 SER A CA 1
ATOM 1216 C C . SER A 1 153 ? -9.353 7.250 0.338 1.00 92.44 153 SER A C 1
ATOM 1218 O O . SER A 1 153 ? -8.715 6.342 -0.192 1.00 92.44 153 SER A O 1
ATOM 1220 N N . VAL A 1 154 ? -10.493 7.022 1.002 1.00 95.06 154 VAL A N 1
ATOM 1221 C CA . VAL A 1 154 ? -11.119 5.693 1.063 1.00 95.06 154 VAL A CA 1
ATOM 1222 C C . VAL A 1 154 ? -11.532 5.221 -0.326 1.00 95.06 154 VAL A C 1
ATOM 1224 O O . VAL A 1 154 ? -11.256 4.075 -0.667 1.00 95.06 154 VAL A O 1
ATOM 1227 N N . GLY A 1 155 ? -12.123 6.090 -1.151 1.00 94.25 155 GLY A N 1
ATOM 1228 C CA . GLY A 1 155 ? -12.448 5.776 -2.541 1.00 94.25 155 GLY A CA 1
ATOM 1229 C C . GLY A 1 155 ? -11.230 5.264 -3.310 1.00 94.25 155 GLY A C 1
ATOM 1230 O O . GLY A 1 155 ? -11.295 4.196 -3.910 1.00 94.25 155 GLY A O 1
ATOM 1231 N N . LEU A 1 156 ? -10.095 5.963 -3.212 1.00 93.88 156 LEU A N 1
ATOM 1232 C CA . LEU A 1 156 ? -8.835 5.558 -3.844 1.00 93.88 156 LEU A CA 1
ATOM 1233 C C . LEU A 1 156 ? -8.298 4.235 -3.282 1.00 93.88 156 LEU A C 1
ATOM 1235 O O . LEU A 1 156 ? -7.934 3.353 -4.058 1.00 93.88 156 LEU A O 1
ATOM 1239 N N . LEU A 1 157 ? -8.288 4.059 -1.957 1.00 95.56 157 LEU A N 1
ATOM 1240 C CA . LEU A 1 157 ? -7.851 2.816 -1.305 1.00 95.56 157 LEU A CA 1
ATOM 1241 C C . LEU A 1 157 ? -8.668 1.603 -1.763 1.00 95.56 157 LEU A C 1
ATOM 1243 O O . LEU A 1 157 ? -8.108 0.534 -1.990 1.00 95.56 157 LEU A O 1
ATOM 1247 N N . LEU A 1 158 ? -9.981 1.770 -1.935 1.00 95.62 158 LEU A N 1
ATOM 1248 C CA . LEU A 1 158 ? -10.878 0.706 -2.388 1.00 95.62 158 LEU A CA 1
ATOM 1249 C C . LEU A 1 158 ? -10.651 0.301 -3.852 1.00 95.62 158 LEU A C 1
ATOM 1251 O O . LEU A 1 158 ? -11.069 -0.787 -4.241 1.00 95.62 158 LEU A O 1
ATOM 1255 N N . THR A 1 159 ? -9.976 1.130 -4.656 1.00 94.00 159 THR A N 1
ATOM 1256 C CA . THR A 1 159 ? -9.604 0.765 -6.035 1.00 94.00 159 THR A CA 1
ATOM 1257 C C . THR A 1 159 ? -8.347 -0.101 -6.132 1.00 94.00 159 THR A C 1
ATOM 1259 O O . THR A 1 159 ? -8.039 -0.592 -7.217 1.00 94.00 159 THR A O 1
ATOM 1262 N N . LEU A 1 160 ? -7.594 -0.273 -5.041 1.00 95.31 160 LEU A N 1
ATOM 1263 C CA . LEU A 1 160 ? -6.358 -1.051 -5.045 1.00 95.31 160 LEU A CA 1
ATOM 1264 C C . LEU A 1 160 ? -6.656 -2.551 -4.944 1.00 95.31 160 LEU A C 1
ATOM 1266 O O . LEU A 1 160 ? -7.261 -3.012 -3.979 1.00 95.31 160 LEU A O 1
ATOM 1270 N N . THR A 1 161 ? -6.163 -3.327 -5.907 1.00 92.94 161 THR A N 1
ATOM 1271 C CA . THR A 1 161 ? -6.368 -4.786 -5.980 1.00 92.94 161 THR A CA 1
ATOM 1272 C C . THR A 1 161 ? -5.435 -5.605 -5.090 1.00 92.94 161 THR A C 1
ATOM 1274 O O . THR A 1 161 ? -5.639 -6.807 -4.931 1.00 92.94 161 THR A O 1
ATOM 1277 N N . THR A 1 162 ? -4.403 -4.986 -4.518 1.00 93.81 162 THR A N 1
ATOM 1278 C CA . THR A 1 162 ? -3.381 -5.665 -3.701 1.00 93.81 162 THR A CA 1
ATOM 1279 C C . THR A 1 162 ? -3.240 -5.101 -2.297 1.00 93.81 162 THR A C 1
ATOM 1281 O O . THR A 1 162 ? -2.362 -5.540 -1.561 1.00 93.81 162 THR A O 1
ATOM 1284 N N . LEU A 1 163 ? -4.105 -4.164 -1.893 1.00 95.62 163 LEU A N 1
ATOM 1285 C CA . LEU A 1 163 ? -4.041 -3.545 -0.571 1.00 95.62 163 LEU A CA 1
ATOM 1286 C C . LEU A 1 163 ? -4.332 -4.586 0.513 1.00 95.62 163 LEU A C 1
ATOM 1288 O O . LEU A 1 163 ? -5.477 -4.997 0.691 1.00 95.62 163 LEU A O 1
ATOM 1292 N N . HIS A 1 164 ? -3.300 -5.002 1.237 1.00 94.94 164 HIS A N 1
ATOM 1293 C CA . HIS A 1 164 ? -3.376 -6.009 2.289 1.00 94.94 164 HIS A CA 1
ATOM 1294 C C . HIS A 1 164 ? -3.318 -5.397 3.685 1.00 94.94 164 HIS A C 1
ATOM 1296 O O . HIS A 1 164 ? -3.944 -5.942 4.590 1.00 94.94 164 HIS A O 1
ATOM 1302 N N . ARG A 1 165 ? -2.605 -4.282 3.868 1.00 94.88 165 ARG A N 1
ATOM 1303 C CA . ARG A 1 165 ? -2.384 -3.661 5.176 1.00 94.88 165 ARG A CA 1
ATOM 1304 C C . ARG A 1 165 ? -2.673 -2.168 5.129 1.00 94.88 165 ARG A C 1
ATOM 1306 O O . ARG A 1 165 ? -2.229 -1.466 4.222 1.00 94.88 165 ARG A O 1
ATOM 1313 N N . VAL A 1 166 ? -3.409 -1.680 6.121 1.00 96.19 166 VAL A N 1
ATOM 1314 C CA . VAL A 1 166 ? -3.602 -0.243 6.337 1.00 96.19 166 VAL A CA 1
ATOM 1315 C C . VA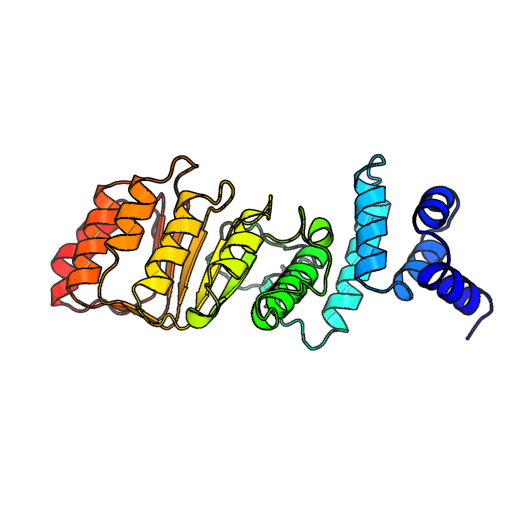L A 1 166 ? -3.203 0.105 7.757 1.00 96.19 166 VAL A C 1
ATOM 1317 O O . VAL A 1 166 ? -3.745 -0.447 8.713 1.00 96.19 166 VAL A O 1
ATOM 1320 N N . GLU A 1 167 ? -2.291 1.063 7.888 1.00 95.06 167 GLU A N 1
ATOM 1321 C CA . GLU A 1 167 ? -1.890 1.611 9.178 1.00 95.06 167 GLU A CA 1
ATOM 1322 C C . GLU A 1 167 ? -2.480 3.003 9.369 1.00 95.06 167 GLU A C 1
ATOM 1324 O O . GLU A 1 167 ? -2.295 3.883 8.533 1.00 95.06 167 GLU A O 1
ATOM 1329 N N . ILE A 1 168 ? -3.162 3.229 10.485 1.00 95.44 168 ILE A N 1
ATOM 1330 C CA . ILE A 1 168 ? -3.794 4.497 10.834 1.00 95.44 168 ILE A CA 1
ATOM 1331 C C . ILE A 1 168 ? -3.075 5.081 12.046 1.00 95.44 168 ILE A C 1
ATOM 1333 O O . ILE A 1 168 ? -3.194 4.594 13.167 1.00 95.44 168 ILE A O 1
ATOM 1337 N N . HIS A 1 169 ? -2.349 6.166 11.818 1.00 93.50 169 HIS A N 1
ATOM 1338 C CA . HIS A 1 169 ? -1.540 6.870 12.805 1.00 93.50 169 HIS A CA 1
ATOM 1339 C C . HIS A 1 169 ? -2.287 8.089 13.349 1.00 93.50 169 HIS A C 1
ATOM 1341 O O . HIS A 1 169 ? -2.952 8.802 12.597 1.00 93.50 169 HIS A O 1
ATOM 1347 N N . HIS A 1 170 ? -2.135 8.383 14.641 1.00 93.75 170 HIS A N 1
ATOM 1348 C CA . HIS A 1 170 ? -2.655 9.614 15.261 1.00 93.75 170 HIS A CA 1
ATOM 1349 C C . HIS A 1 170 ? -4.139 9.878 14.956 1.00 93.75 170 HIS A C 1
ATOM 1351 O O . HIS A 1 170 ? -4.533 10.956 14.503 1.00 93.75 170 HIS A O 1
ATOM 1357 N N . LEU A 1 171 ? -4.966 8.862 15.172 1.00 92.69 171 LEU A N 1
ATOM 1358 C CA . LEU A 1 171 ? -6.407 8.931 15.005 1.00 92.69 171 LEU A CA 1
ATOM 1359 C C . LEU A 1 171 ? -7.018 9.969 15.949 1.00 92.69 171 LEU A C 1
ATOM 1361 O O . LEU A 1 171 ? -6.753 9.981 17.153 1.00 92.69 171 LEU A O 1
ATOM 1365 N N . VAL A 1 172 ? -7.881 10.811 15.379 1.00 90.19 172 VAL A N 1
ATOM 1366 C CA . VAL A 1 172 ? -8.735 11.748 16.112 1.00 90.19 172 VAL A CA 1
ATOM 1367 C C . VAL A 1 172 ? -10.170 11.253 15.996 1.00 90.19 172 VAL A C 1
ATOM 1369 O O . VAL A 1 172 ? -10.756 11.276 14.911 1.00 90.19 172 VAL A O 1
ATOM 1372 N N . GLU A 1 173 ? -10.723 10.763 17.107 1.00 89.56 173 GLU A N 1
ATOM 1373 C CA . GLU A 1 173 ? -12.059 10.169 17.113 1.00 89.56 173 GLU A CA 1
ATOM 1374 C C . GLU A 1 173 ? -13.105 11.193 16.675 1.00 89.56 173 GLU A C 1
ATOM 1376 O O . GLU A 1 173 ? -13.262 12.263 17.262 1.00 89.56 173 GLU A O 1
ATOM 1381 N N . SER A 1 174 ? -13.833 10.841 15.623 1.00 93.12 174 SER A N 1
ATOM 1382 C CA . SER A 1 174 ? -14.943 11.615 15.084 1.00 93.12 174 SER A CA 1
ATOM 1383 C C . SER A 1 174 ? -15.918 10.672 14.387 1.00 93.12 174 SER A C 1
ATOM 1385 O O . SER A 1 174 ? -15.554 9.566 13.978 1.00 93.12 174 SER A O 1
ATOM 1387 N N . SER A 1 175 ? -17.173 11.097 14.246 1.00 93.25 175 SER A N 1
ATOM 1388 C CA . SER A 1 175 ? -18.179 10.325 13.509 1.00 93.25 175 SER A CA 1
ATOM 1389 C C . SER A 1 175 ? -17.778 10.123 12.045 1.00 93.25 175 SER A C 1
ATOM 1391 O O . SER A 1 175 ? -17.966 9.035 11.501 1.00 93.25 175 SER A O 1
ATOM 1393 N N . SER A 1 176 ? -17.171 11.137 11.422 1.00 94.56 176 SER A N 1
ATOM 1394 C CA . SER A 1 176 ? -16.660 11.066 10.052 1.00 94.56 176 SER A CA 1
ATOM 1395 C C . SER A 1 176 ? -15.525 10.054 9.927 1.00 94.56 176 SER A C 1
ATOM 1397 O O . SER A 1 176 ? -15.598 9.186 9.060 1.00 94.56 176 SER A O 1
ATOM 1399 N N . PHE A 1 177 ? -14.532 10.092 10.825 1.00 95.19 177 PHE A N 1
ATOM 1400 C CA . PHE A 1 177 ? -13.454 9.102 10.844 1.00 95.19 177 PHE A CA 1
ATOM 1401 C C . PHE A 1 177 ? -14.014 7.675 10.897 1.00 95.19 177 PHE A C 1
ATOM 1403 O O . PHE A 1 177 ? -13.682 6.851 10.046 1.00 95.19 177 PHE A O 1
ATOM 1410 N N . TRP A 1 178 ? -14.900 7.389 11.857 1.00 95.81 178 TRP A N 1
ATOM 1411 C CA . TRP A 1 178 ? -15.459 6.046 12.010 1.00 95.81 178 TRP A CA 1
ATOM 1412 C C . TRP A 1 178 ? -16.307 5.628 10.813 1.00 95.81 178 TRP A C 1
ATOM 1414 O O . TRP A 1 178 ? -16.276 4.459 10.441 1.00 95.81 178 TRP A O 1
ATOM 1424 N N . THR A 1 179 ? -17.005 6.565 10.171 1.00 96.50 179 THR A N 1
ATOM 1425 C CA . THR A 1 179 ? -17.737 6.306 8.923 1.00 96.50 179 THR A CA 1
ATOM 1426 C C . THR A 1 179 ? -16.781 5.867 7.812 1.00 96.50 179 THR A C 1
ATOM 1428 O O . THR A 1 179 ? -17.007 4.842 7.169 1.00 96.50 179 THR A O 1
ATOM 1431 N N . HIS A 1 180 ? -15.675 6.588 7.619 1.00 96.56 180 HIS A N 1
ATOM 1432 C CA . HIS A 1 180 ? -14.682 6.271 6.592 1.00 96.56 180 HIS A CA 1
ATOM 1433 C C . HIS A 1 180 ? -13.935 4.962 6.887 1.00 96.56 180 HIS A C 1
ATOM 1435 O O . HIS A 1 180 ? -13.827 4.106 6.009 1.00 96.56 180 HIS A O 1
ATOM 1441 N N . ALA A 1 181 ? -13.483 4.762 8.128 1.00 96.56 181 ALA A N 1
ATOM 1442 C CA . ALA A 1 181 ? -12.815 3.534 8.556 1.00 96.56 181 ALA A CA 1
ATOM 1443 C C . ALA A 1 181 ? -13.730 2.311 8.422 1.00 96.56 181 ALA A C 1
ATOM 1445 O O . ALA A 1 181 ? -13.310 1.280 7.900 1.00 96.56 181 ALA A O 1
ATOM 1446 N N . SER A 1 182 ? -14.999 2.441 8.821 1.00 96.81 182 SER A N 1
ATOM 1447 C CA . SER A 1 182 ? -15.989 1.372 8.664 1.00 96.81 182 SER A CA 1
ATOM 1448 C C . SER A 1 182 ? -16.218 1.041 7.195 1.00 96.81 182 SER A C 1
ATOM 1450 O O . SER A 1 182 ? -16.248 -0.133 6.843 1.00 96.81 182 SER A O 1
ATOM 1452 N N . SER A 1 183 ? -16.315 2.055 6.328 1.00 96.88 183 SER A N 1
ATOM 1453 C CA . SER A 1 183 ? -16.461 1.847 4.886 1.00 96.88 183 SER A CA 1
ATOM 1454 C C . SER A 1 183 ? -15.266 1.094 4.296 1.00 96.88 183 SER A C 1
ATOM 1456 O O . SER A 1 183 ? -15.457 0.099 3.597 1.00 96.88 183 SER A O 1
ATOM 1458 N N . LEU A 1 184 ? -14.039 1.499 4.635 1.00 97.00 184 LEU A N 1
ATOM 1459 C CA . LEU A 1 184 ? -12.822 0.816 4.196 1.00 97.00 184 LEU A CA 1
ATOM 1460 C C . LEU A 1 184 ? -12.813 -0.657 4.637 1.00 97.00 184 LEU A C 1
ATOM 1462 O O . LEU A 1 184 ? -12.596 -1.555 3.822 1.00 97.00 184 LEU A O 1
ATOM 1466 N N . VAL A 1 185 ? -13.104 -0.910 5.915 1.00 96.62 185 VAL A N 1
ATOM 1467 C CA . VAL A 1 185 ? -13.136 -2.259 6.500 1.00 96.62 185 VAL A CA 1
ATOM 1468 C C . VAL A 1 185 ? -14.291 -3.098 5.960 1.00 96.62 185 VAL A C 1
ATOM 1470 O O . VAL A 1 185 ? -14.160 -4.310 5.865 1.00 96.62 185 VAL A O 1
ATOM 1473 N N . GLN A 1 186 ? -15.423 -2.517 5.586 1.00 96.19 186 GLN A N 1
ATOM 1474 C CA . GLN A 1 186 ? -16.543 -3.283 5.036 1.00 96.19 186 GLN A CA 1
ATOM 1475 C C . GLN A 1 186 ? -16.328 -3.658 3.571 1.00 96.19 186 GLN A C 1
ATOM 1477 O O . GLN A 1 186 ? -16.702 -4.765 3.184 1.00 96.19 186 GLN A O 1
ATOM 1482 N N . HIS A 1 187 ? -15.728 -2.763 2.779 1.00 96.44 187 HIS A N 1
ATOM 1483 C CA . HIS A 1 187 ? -15.739 -2.850 1.314 1.00 96.44 187 HIS A CA 1
ATOM 1484 C C . HIS A 1 187 ? -14.388 -3.208 0.684 1.00 96.44 187 HIS A C 1
ATOM 1486 O O . HIS A 1 187 ? -14.346 -3.554 -0.495 1.00 96.44 187 HIS A O 1
ATOM 1492 N N . SER A 1 188 ? -13.273 -3.151 1.420 1.00 95.50 188 SER A N 1
ATOM 1493 C CA . SER A 1 188 ? -11.984 -3.567 0.855 1.00 95.50 188 SER A CA 1
ATOM 1494 C C . SER A 1 188 ? -11.899 -5.090 0.784 1.00 95.50 188 SER A C 1
ATOM 1496 O O . SER A 1 188 ? -11.782 -5.758 1.811 1.00 95.50 188 SER A O 1
ATOM 1498 N N . SER A 1 189 ? -11.936 -5.655 -0.421 1.00 92.25 189 SER A N 1
ATOM 1499 C CA . SER A 1 189 ? -11.919 -7.112 -0.618 1.00 92.25 189 SER A CA 1
ATOM 1500 C C . SER A 1 189 ? -10.577 -7.774 -0.296 1.00 92.25 189 SER A C 1
ATOM 1502 O O . SER A 1 189 ? -10.538 -8.961 0.025 1.00 92.25 189 SER A O 1
ATOM 1504 N N . THR A 1 190 ? -9.493 -7.002 -0.338 1.00 94.06 190 THR A N 1
ATOM 1505 C CA . THR A 1 190 ? -8.114 -7.489 -0.227 1.00 94.06 190 THR A CA 1
ATOM 1506 C C . THR A 1 190 ? -7.493 -7.209 1.135 1.00 94.06 190 THR A C 1
ATOM 1508 O O . THR A 1 190 ? -6.490 -7.839 1.466 1.00 94.06 190 THR A O 1
ATOM 1511 N N . LEU A 1 191 ? -8.086 -6.306 1.931 1.00 95.81 191 LEU A N 1
ATOM 1512 C CA . LEU A 1 191 ? -7.578 -5.937 3.250 1.00 95.81 191 LEU A CA 1
ATOM 1513 C C . LEU A 1 191 ? -7.519 -7.159 4.170 1.00 95.81 191 LEU A C 1
ATOM 1515 O O . LEU A 1 191 ? -8.527 -7.832 4.404 1.00 95.81 191 LEU A O 1
ATOM 1519 N N . ARG A 1 192 ? -6.325 -7.413 4.700 1.00 94.19 192 ARG A N 1
ATOM 1520 C CA . ARG A 1 192 ? -6.021 -8.494 5.639 1.00 94.19 192 ARG A CA 1
ATOM 1521 C C . ARG A 1 192 ? -5.685 -7.950 7.018 1.00 94.19 192 ARG A C 1
ATOM 1523 O O . ARG A 1 192 ? -6.025 -8.582 8.011 1.00 94.19 192 ARG A O 1
ATOM 1530 N N . GLU A 1 193 ? -5.073 -6.773 7.081 1.00 94.56 193 GLU A N 1
ATOM 1531 C CA . GLU A 1 193 ? -4.555 -6.202 8.316 1.00 94.56 193 GLU A CA 1
ATOM 1532 C C . GLU A 1 193 ? -4.964 -4.749 8.481 1.00 94.56 193 GLU A C 1
ATOM 1534 O O . GLU A 1 193 ? -4.831 -3.937 7.562 1.00 94.56 193 GLU A O 1
ATOM 1539 N N . LEU A 1 194 ? -5.434 -4.429 9.680 1.00 95.38 194 LEU A N 1
ATOM 1540 C CA . LEU A 1 194 ? -5.701 -3.064 10.096 1.00 95.38 194 LEU A CA 1
ATOM 1541 C C . LEU A 1 194 ? -4.878 -2.768 11.341 1.00 95.38 194 LEU A C 1
ATOM 1543 O O . LEU A 1 194 ? -4.978 -3.484 12.335 1.00 95.38 194 LEU A O 1
ATOM 1547 N N . CYS A 1 195 ? -4.122 -1.680 11.299 1.00 93.62 195 CYS A N 1
ATOM 1548 C CA . CYS A 1 195 ? -3.296 -1.254 12.415 1.00 93.62 195 CYS A CA 1
ATOM 1549 C C . CYS A 1 195 ? -3.720 0.144 12.837 1.00 93.62 195 CYS A C 1
ATOM 1551 O O . CYS A 1 195 ? -3.847 1.038 12.003 1.00 93.62 195 CYS A O 1
ATOM 1553 N N . ILE A 1 196 ? -3.926 0.354 14.130 1.00 93.94 196 ILE A N 1
ATOM 1554 C CA . ILE A 1 196 ? -4.148 1.677 14.706 1.00 93.94 196 ILE A CA 1
ATOM 1555 C C . ILE A 1 196 ? -2.954 1.973 15.611 1.00 93.94 196 ILE A C 1
ATOM 1557 O O . ILE A 1 196 ? -2.572 1.154 16.450 1.00 93.94 196 ILE A O 1
ATOM 1561 N N . LEU A 1 197 ? -2.348 3.145 15.436 1.00 92.06 197 LEU A N 1
ATOM 1562 C CA . LEU A 1 197 ? -1.109 3.517 16.106 1.00 92.06 197 LEU A CA 1
ATOM 1563 C C . LEU A 1 197 ? -1.210 4.901 16.744 1.00 92.06 197 LEU A C 1
ATOM 1565 O O . LEU A 1 197 ? -1.860 5.803 16.208 1.00 92.06 197 LEU A O 1
ATOM 1569 N N . HIS A 1 198 ? -0.537 5.090 17.880 1.00 92.19 198 HIS A N 1
ATOM 1570 C CA . HIS A 1 198 ? -0.303 6.405 18.499 1.00 92.19 198 HIS A CA 1
ATOM 1571 C C . HIS A 1 198 ? -1.578 7.237 18.706 1.00 92.19 198 HIS A C 1
ATOM 1573 O O . HIS A 1 198 ? -1.628 8.428 18.383 1.00 92.19 198 HIS A O 1
ATOM 1579 N N . SER A 1 199 ? -2.633 6.584 19.194 1.00 92.00 199 SER A N 1
ATOM 1580 C CA . SER A 1 199 ? -4.002 7.108 19.204 1.00 92.00 199 SER A CA 1
ATOM 1581 C C . SER A 1 199 ? -4.655 7.003 20.581 1.00 92.00 199 SER A C 1
ATOM 1583 O O . SER A 1 199 ? -4.163 6.317 21.476 1.00 92.00 199 SER A O 1
ATOM 1585 N N . LYS A 1 200 ? -5.790 7.680 20.765 1.00 92.62 200 LYS A N 1
ATOM 1586 C CA . LYS A 1 200 ? -6.634 7.533 21.959 1.00 92.62 200 LYS A CA 1
ATOM 1587 C C . LYS A 1 200 ? -8.007 7.051 21.519 1.00 92.62 200 LYS A C 1
ATOM 1589 O O . LYS A 1 200 ? -8.631 7.731 20.711 1.00 92.62 200 LYS A O 1
ATOM 1594 N N . LEU A 1 201 ? -8.449 5.906 22.034 1.00 92.69 201 LEU A N 1
ATOM 1595 C CA . LEU A 1 201 ? -9.714 5.288 21.642 1.00 92.69 201 LEU A CA 1
ATOM 1596 C C . LEU A 1 201 ? -10.660 5.194 22.835 1.00 92.69 201 LEU A C 1
ATOM 1598 O O . LEU A 1 201 ? -10.335 4.615 23.876 1.00 92.69 201 LEU A O 1
ATOM 1602 N N . SER A 1 202 ? -11.840 5.775 22.668 1.00 92.81 202 SER A N 1
ATOM 1603 C CA . SER A 1 202 ? -12.937 5.722 23.622 1.00 92.81 202 SER A CA 1
ATOM 1604 C C . SER A 1 202 ? -13.829 4.512 23.370 1.00 92.81 202 SER A C 1
ATOM 1606 O O . SER A 1 202 ? -14.371 3.960 24.322 1.00 92.81 202 SER A O 1
ATOM 1608 N N . SER A 1 203 ? -13.984 4.083 22.117 1.00 92.25 203 SER A N 1
ATOM 1609 C CA . SER A 1 203 ? -14.787 2.911 21.757 1.00 92.25 203 SER A CA 1
ATOM 1610 C C . SER A 1 203 ? -14.319 2.305 20.437 1.00 92.25 203 SER A C 1
ATOM 1612 O O . SER A 1 203 ? -13.763 2.992 19.583 1.00 92.25 203 SER A O 1
ATOM 1614 N N . LEU A 1 204 ? -14.580 1.012 20.268 1.00 93.56 204 LEU A N 1
ATOM 1615 C CA . LEU A 1 204 ? -14.383 0.260 19.032 1.00 93.56 204 LEU A CA 1
ATOM 1616 C C . LEU A 1 204 ? -15.696 -0.284 18.458 1.00 93.56 204 LEU A C 1
ATO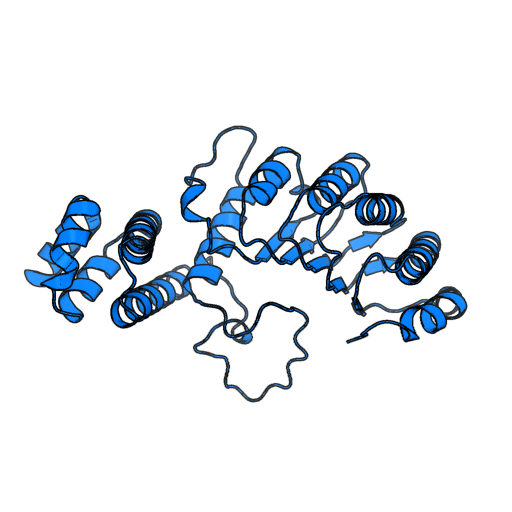M 1618 O O . LEU A 1 204 ? -15.666 -1.003 17.461 1.00 93.56 204 LEU A O 1
ATOM 1622 N N . GLN A 1 205 ? -16.852 0.072 19.029 1.00 94.50 205 GLN A N 1
ATOM 1623 C CA . GLN A 1 205 ? -18.162 -0.367 18.533 1.00 94.50 205 GLN A CA 1
ATOM 1624 C C . GLN A 1 205 ? -18.374 -0.117 17.029 1.00 94.50 205 GLN A C 1
ATOM 1626 O O . GLN A 1 205 ? -18.857 -1.031 16.357 1.00 94.50 205 GLN A O 1
ATOM 1631 N N . PRO A 1 206 ? -17.987 1.041 16.447 1.00 95.38 206 PRO A N 1
ATOM 1632 C CA . PRO A 1 2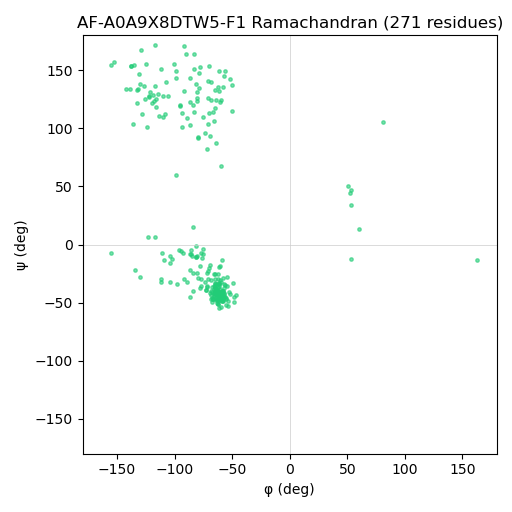06 ? -18.129 1.246 15.005 1.00 95.38 206 PRO A CA 1
ATOM 1633 C C . PRO A 1 206 ? -17.313 0.239 14.188 1.00 95.38 206 PRO A C 1
ATOM 1635 O O . PRO A 1 206 ? -17.822 -0.341 13.231 1.00 95.38 206 PRO A O 1
ATOM 1638 N N . LEU A 1 207 ? -16.073 -0.031 14.608 1.00 95.00 207 LEU A N 1
ATOM 1639 C CA . LEU A 1 207 ? -15.210 -1.015 13.960 1.00 95.00 207 LEU A CA 1
ATOM 1640 C C . LEU A 1 207 ? -15.767 -2.436 14.110 1.00 95.00 207 LEU A C 1
ATOM 1642 O O . LEU A 1 207 ? -15.796 -3.186 13.141 1.00 95.00 207 LEU A O 1
ATOM 1646 N N . LEU A 1 208 ? -16.258 -2.797 15.296 1.00 94.62 208 LEU A N 1
ATOM 1647 C CA . LEU A 1 208 ? -16.903 -4.085 15.545 1.00 94.62 208 LEU A CA 1
ATOM 1648 C C . LEU A 1 208 ? -18.124 -4.288 14.637 1.00 94.62 208 LEU A C 1
ATOM 1650 O O . LEU A 1 208 ? -18.274 -5.345 14.023 1.00 94.62 208 LEU A O 1
ATOM 1654 N N . ALA A 1 209 ? -18.986 -3.276 14.519 1.00 95.69 209 ALA A N 1
ATOM 1655 C CA . ALA A 1 209 ? -20.133 -3.310 13.618 1.00 95.69 209 ALA A CA 1
ATOM 1656 C C . ALA A 1 209 ? -19.692 -3.448 12.151 1.00 95.69 209 ALA A C 1
ATOM 1658 O O . ALA A 1 209 ? -20.277 -4.231 11.400 1.00 95.69 209 ALA A O 1
ATOM 1659 N N . ALA A 1 210 ? -18.629 -2.741 11.756 1.00 96.12 210 ALA A N 1
ATOM 1660 C CA . ALA A 1 210 ? -18.050 -2.835 10.423 1.00 96.12 210 ALA A CA 1
ATOM 1661 C C . ALA A 1 210 ? -17.531 -4.243 10.108 1.00 96.12 210 ALA A C 1
ATOM 1663 O O . ALA A 1 210 ? -17.867 -4.802 9.067 1.00 96.12 210 ALA A O 1
ATOM 1664 N N . LEU A 1 211 ? -16.777 -4.836 11.033 1.00 95.06 211 LEU A N 1
ATOM 1665 C CA . LEU A 1 211 ? -16.227 -6.182 10.902 1.00 95.06 211 LEU A CA 1
ATOM 1666 C C . LEU A 1 211 ? -17.324 -7.253 10.852 1.00 95.06 211 LEU A C 1
ATOM 1668 O O . LEU A 1 211 ? -17.249 -8.153 10.024 1.00 95.06 211 LEU A O 1
ATOM 1672 N N . ARG A 1 212 ? -18.385 -7.125 11.659 1.00 94.06 212 ARG A N 1
ATOM 1673 C CA . ARG A 1 212 ? -19.550 -8.030 11.605 1.00 94.06 212 ARG A CA 1
ATOM 1674 C C . ARG A 1 212 ? -20.314 -7.945 10.284 1.00 94.06 212 ARG A C 1
ATOM 1676 O O . ARG A 1 212 ? -20.872 -8.939 9.835 1.00 94.06 212 ARG A O 1
ATOM 1683 N N . ALA A 1 213 ? -20.365 -6.761 9.679 1.00 94.31 213 ALA A N 1
ATOM 1684 C CA . ALA A 1 213 ? -21.045 -6.531 8.407 1.00 94.31 213 ALA A CA 1
ATOM 1685 C C . ALA A 1 213 ? -20.172 -6.849 7.178 1.00 94.31 213 ALA A C 1
ATOM 1687 O O . ALA A 1 213 ? -20.674 -6.843 6.050 1.00 94.31 213 ALA A O 1
ATOM 1688 N N . ARG A 1 214 ? -18.871 -7.100 7.371 1.00 93.69 214 ARG A N 1
ATOM 1689 C CA . ARG A 1 214 ? -17.916 -7.376 6.296 1.00 93.69 214 ARG A CA 1
ATOM 1690 C C . ARG A 1 214 ? -18.298 -8.673 5.575 1.00 93.69 214 ARG A C 1
ATOM 1692 O O . ARG A 1 214 ? -18.401 -9.730 6.183 1.00 93.69 214 ARG A O 1
ATOM 1699 N N . LYS A 1 215 ? -18.476 -8.590 4.251 1.00 91.69 215 LYS A N 1
ATOM 1700 C CA . LYS A 1 215 ? -18.770 -9.744 3.367 1.00 91.69 215 LYS A CA 1
ATOM 1701 C C . LYS A 1 215 ? -17.519 -10.381 2.756 1.00 91.69 215 LYS A C 1
ATOM 1703 O O . LYS A 1 215 ? -17.603 -11.384 2.054 1.00 91.69 215 LYS A O 1
ATOM 1708 N N . HIS A 1 216 ? -16.373 -9.752 2.971 1.00 91.38 216 HIS A N 1
ATOM 1709 C CA . HIS A 1 216 ? -15.064 -10.189 2.504 1.00 91.38 216 HIS A CA 1
ATOM 1710 C C . HIS A 1 216 ? -14.381 -11.067 3.560 1.00 91.38 216 HIS A C 1
ATOM 1712 O O . HIS A 1 216 ? -14.877 -11.145 4.686 1.00 91.38 216 HIS A O 1
ATOM 1718 N N . PRO A 1 217 ? -13.250 -11.723 3.235 1.00 88.38 217 PRO A N 1
ATOM 1719 C CA . PRO A 1 217 ? -12.504 -12.491 4.222 1.00 88.38 217 PRO A CA 1
ATOM 1720 C C . PRO A 1 217 ? -12.240 -11.677 5.493 1.00 88.38 217 PRO A C 1
ATOM 1722 O O . PRO A 1 217 ? -11.905 -10.489 5.421 1.00 88.38 217 PRO A O 1
ATOM 1725 N N . ILE A 1 218 ? -12.411 -12.323 6.649 1.00 89.19 218 ILE A N 1
ATOM 1726 C CA . ILE A 1 218 ? -12.099 -11.729 7.953 1.00 89.19 218 ILE A CA 1
ATOM 1727 C C . ILE A 1 218 ? -10.644 -11.259 7.985 1.00 89.19 218 ILE A C 1
ATOM 1729 O O . ILE A 1 218 ? -9.781 -11.852 7.330 1.00 89.19 218 ILE A O 1
ATOM 1733 N N . LEU A 1 219 ? -10.374 -10.202 8.751 1.00 91.56 219 LEU A N 1
ATOM 1734 C CA . LEU A 1 219 ? -9.008 -9.711 8.904 1.00 91.56 219 LEU A CA 1
ATOM 1735 C C . LEU A 1 219 ? -8.144 -10.792 9.560 1.00 91.56 219 LEU A C 1
ATOM 1737 O O . LEU A 1 219 ? -8.558 -11.434 10.529 1.00 91.56 219 LEU A O 1
ATOM 1741 N N . SER A 1 220 ? -6.941 -10.995 9.029 1.00 90.31 220 SER A N 1
ATOM 1742 C CA . SER A 1 220 ? -5.952 -11.874 9.642 1.00 90.31 220 SER A CA 1
ATOM 1743 C C . SER A 1 220 ? -5.377 -11.259 10.909 1.00 90.31 220 SER A C 1
ATOM 1745 O O . SER A 1 220 ? -5.135 -11.991 11.860 1.00 90.31 220 SER A O 1
ATOM 1747 N N . MET A 1 221 ? -5.196 -9.937 10.939 1.00 89.25 221 MET A N 1
ATOM 1748 C CA . MET A 1 221 ? -4.600 -9.245 12.078 1.00 89.25 221 MET A CA 1
ATOM 1749 C C . MET A 1 221 ? -5.274 -7.895 12.327 1.00 89.25 221 MET A C 1
ATOM 1751 O O . MET A 1 221 ? -5.476 -7.104 11.403 1.00 89.25 221 MET A O 1
ATOM 1755 N N . LEU A 1 222 ? -5.588 -7.626 13.591 1.00 91.81 222 LEU A N 1
ATOM 1756 C CA . LEU A 1 222 ? -5.935 -6.298 14.084 1.00 91.81 222 LEU A CA 1
ATOM 1757 C C . LEU A 1 222 ? -4.881 -5.860 15.100 1.00 91.81 222 LEU A C 1
ATOM 1759 O O . LEU A 1 222 ? -4.703 -6.497 16.136 1.00 91.81 222 LEU A O 1
ATOM 1763 N N . GLU A 1 223 ? -4.174 -4.778 14.807 1.00 90.12 223 GLU A N 1
ATOM 1764 C CA . GLU A 1 223 ? -3.034 -4.341 15.607 1.00 90.12 223 GLU A CA 1
ATOM 1765 C C . GLU A 1 223 ? -3.280 -2.971 16.247 1.00 90.12 223 GLU A C 1
ATOM 1767 O O . GLU A 1 223 ? -3.759 -2.029 15.615 1.00 90.12 223 GLU A O 1
ATOM 1772 N N . PHE A 1 224 ? -2.913 -2.856 17.520 1.00 89.19 224 PHE A N 1
ATOM 1773 C CA . PHE A 1 224 ? -2.995 -1.636 18.308 1.00 89.19 224 PHE A CA 1
ATOM 1774 C C . PHE A 1 224 ? -1.634 -1.360 18.958 1.00 89.19 224 PHE A C 1
ATOM 1776 O O . PHE A 1 224 ? -1.219 -2.081 19.869 1.00 89.19 224 PHE A O 1
ATOM 1783 N N . VAL A 1 225 ? -0.948 -0.296 18.535 1.00 86.31 225 VAL A N 1
ATOM 1784 C CA . VAL A 1 225 ? 0.409 0.042 19.011 1.00 86.31 225 VAL A CA 1
ATOM 1785 C C . VAL A 1 225 ? 0.445 1.438 19.613 1.00 86.31 225 VAL A C 1
ATOM 1787 O O . VAL A 1 225 ? 0.078 2.417 18.965 1.00 86.31 225 VAL A O 1
ATOM 1790 N N . SER A 1 226 ? 0.944 1.556 20.846 1.00 86.44 226 SER A N 1
ATOM 1791 C CA . SER A 1 226 ? 1.068 2.840 21.548 1.00 86.44 226 SER A CA 1
ATOM 1792 C C . SER A 1 226 ? -0.263 3.625 21.599 1.00 86.44 226 SER A C 1
ATOM 1794 O O . SER A 1 226 ? -0.341 4.813 21.291 1.00 86.44 226 SER A O 1
ATOM 1796 N N . ILE A 1 227 ? -1.350 2.944 21.958 1.00 87.12 227 ILE A N 1
ATOM 1797 C CA . ILE A 1 227 ? -2.705 3.479 22.083 1.00 87.12 227 ILE A CA 1
ATOM 1798 C C . ILE A 1 227 ? -3.113 3.597 23.546 1.00 87.12 227 ILE A C 1
ATOM 1800 O O . ILE A 1 227 ? -2.893 2.700 24.355 1.00 87.12 227 ILE A O 1
ATOM 1804 N N . THR A 1 228 ? -3.797 4.694 23.870 1.00 90.19 228 THR A N 1
ATOM 1805 C CA . THR A 1 228 ? -4.565 4.813 25.113 1.00 90.19 228 THR A CA 1
ATOM 1806 C C . THR A 1 228 ? -5.992 4.319 24.886 1.00 90.19 228 THR A C 1
ATOM 1808 O O . THR A 1 228 ? -6.779 4.992 24.218 1.00 90.19 228 THR A O 1
ATOM 1811 N N . LEU A 1 229 ? -6.332 3.162 25.448 1.00 88.00 229 LEU A N 1
ATOM 1812 C CA . LEU A 1 229 ? -7.690 2.618 25.445 1.00 88.00 229 LEU A CA 1
ATOM 1813 C C . LEU A 1 229 ? -8.435 3.066 26.709 1.00 88.00 229 LEU A C 1
ATOM 1815 O O . LEU A 1 229 ? -7.907 2.957 27.815 1.00 88.00 229 LEU A O 1
ATOM 1819 N N . ARG A 1 230 ? -9.664 3.569 26.563 1.00 88.00 230 ARG A N 1
ATOM 1820 C CA . ARG A 1 230 ? -10.571 3.788 27.705 1.00 88.00 230 ARG A CA 1
ATOM 1821 C C . ARG A 1 230 ? -11.304 2.492 28.069 1.00 88.00 230 ARG A C 1
ATOM 1823 O O . ARG A 1 230 ? -11.371 1.574 27.258 1.00 88.00 230 ARG A O 1
ATOM 1830 N N . GLY A 1 231 ? -11.902 2.429 29.261 1.00 84.25 231 GLY A N 1
ATOM 1831 C CA . GLY A 1 231 ? -12.566 1.216 29.773 1.00 84.25 231 GLY A CA 1
ATOM 1832 C C . GLY A 1 231 ? -13.607 0.599 28.823 1.00 84.25 231 GLY A C 1
ATOM 1833 O O . GLY A 1 231 ? -13.626 -0.614 28.624 1.00 84.25 231 GLY A O 1
ATOM 1834 N N . SER A 1 232 ? -14.418 1.424 28.153 1.00 87.75 232 SER A N 1
ATOM 1835 C CA . SER A 1 232 ? -15.371 0.956 27.133 1.00 87.75 232 SER A CA 1
ATOM 1836 C C . SER A 1 232 ? -14.683 0.305 25.931 1.00 87.75 232 SER A C 1
ATOM 1838 O O . SER A 1 232 ? -15.139 -0.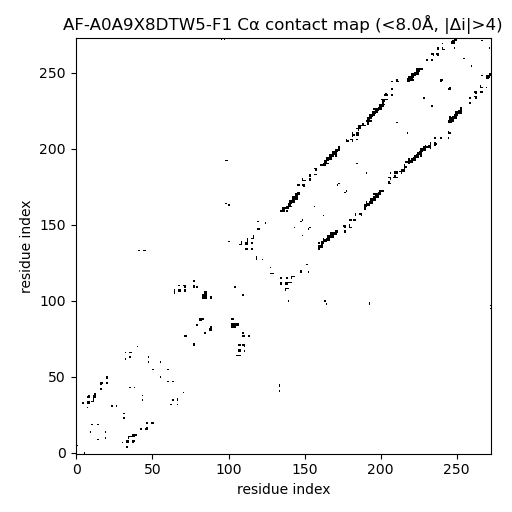732 25.465 1.00 87.75 232 SER A O 1
ATOM 1840 N N . ALA A 1 233 ? -13.545 0.836 25.476 1.00 89.75 233 ALA A N 1
ATOM 1841 C CA . ALA A 1 233 ? -12.795 0.247 24.370 1.00 89.75 233 ALA A CA 1
ATOM 1842 C C . ALA A 1 233 ? -12.236 -1.144 24.722 1.00 89.75 233 ALA A C 1
ATOM 1844 O O . ALA A 1 233 ? -12.224 -2.017 23.861 1.00 89.75 233 ALA A O 1
ATOM 1845 N N . PHE A 1 234 ? -11.839 -1.393 25.977 1.00 87.19 234 PHE A N 1
ATOM 1846 C CA . PHE A 1 234 ? -11.445 -2.739 26.421 1.00 87.19 234 PHE A CA 1
ATOM 1847 C C . PHE A 1 234 ? -12.609 -3.733 26.374 1.00 87.19 234 PHE A C 1
ATOM 1849 O O . PHE A 1 234 ? -12.433 -4.863 25.926 1.00 87.19 234 PHE A O 1
ATOM 1856 N N . THR A 1 235 ? -13.805 -3.302 26.779 1.00 87.88 235 THR A N 1
ATOM 1857 C CA . THR A 1 235 ? -15.019 -4.134 26.692 1.00 87.88 235 THR A CA 1
ATOM 1858 C C . THR A 1 235 ? -15.366 -4.449 25.233 1.00 87.88 235 THR A C 1
ATOM 1860 O O . THR A 1 235 ? -15.710 -5.583 24.889 1.00 87.88 235 THR A O 1
ATOM 1863 N N . ASP A 1 236 ? -15.215 -3.461 24.351 1.00 91.56 236 ASP A N 1
ATOM 1864 C CA . ASP A 1 236 ? -15.426 -3.633 22.915 1.00 91.56 236 ASP A CA 1
ATOM 1865 C C . ASP A 1 236 ? -14.411 -4.611 22.303 1.00 91.56 236 ASP A C 1
ATOM 1867 O O . ASP A 1 236 ? -14.787 -5.419 21.455 1.00 91.56 236 ASP A O 1
ATOM 1871 N N . LEU A 1 237 ? -13.147 -4.581 22.749 1.00 88.00 237 LEU A N 1
ATOM 1872 C CA . LEU A 1 237 ? -12.131 -5.540 22.308 1.00 88.00 237 LEU A CA 1
ATOM 1873 C C . LEU A 1 237 ? -12.483 -6.971 22.702 1.00 88.00 237 LEU A C 1
ATOM 1875 O O . LEU A 1 237 ? -12.422 -7.847 21.849 1.00 88.00 237 LEU A O 1
ATOM 1879 N N . VAL A 1 238 ? -12.885 -7.210 23.954 1.00 86.62 238 VAL A N 1
ATOM 1880 C CA . VAL A 1 238 ? -13.334 -8.545 24.396 1.00 86.62 238 VAL A CA 1
ATOM 1881 C C . VAL A 1 238 ? -14.470 -9.038 23.499 1.00 86.62 238 VAL A C 1
ATOM 1883 O O . VAL A 1 238 ? -14.405 -10.130 22.944 1.00 86.62 238 VAL A O 1
ATOM 1886 N N . THR A 1 239 ? -15.450 -8.169 23.239 1.00 89.38 239 THR A N 1
ATOM 1887 C CA . THR A 1 239 ? -16.582 -8.480 22.354 1.00 89.38 239 THR A CA 1
ATOM 1888 C C . THR A 1 239 ? -16.142 -8.793 20.917 1.00 89.38 239 THR A C 1
ATOM 1890 O O . THR A 1 239 ? -16.780 -9.591 20.227 1.00 89.38 239 THR A O 1
ATOM 1893 N N . LEU A 1 240 ? -15.082 -8.143 20.433 1.00 89.44 240 LEU A N 1
ATOM 1894 C CA . LEU A 1 240 ? -14.504 -8.380 19.113 1.00 89.44 240 LEU A CA 1
ATOM 1895 C C . LEU A 1 240 ? -13.846 -9.761 19.035 1.00 89.44 240 LEU A C 1
ATOM 1897 O O . LEU A 1 240 ? -14.071 -10.468 18.050 1.00 89.44 240 LEU A O 1
ATOM 1901 N N . VAL A 1 241 ? -13.099 -10.152 20.071 1.00 83.19 241 VAL A N 1
ATOM 1902 C CA . VAL A 1 241 ? -12.487 -11.484 20.172 1.00 83.19 241 VAL A CA 1
ATOM 1903 C C . VAL A 1 241 ? -13.561 -12.568 20.216 1.00 83.19 241 VAL A C 1
ATOM 1905 O O . VAL A 1 241 ? -13.566 -13.457 19.368 1.00 83.19 241 VAL A O 1
ATOM 1908 N N . ASP A 1 242 ? -14.542 -12.431 21.109 1.00 85.19 242 ASP A N 1
ATOM 1909 C CA . ASP A 1 242 ? -15.631 -13.403 21.268 1.00 85.19 242 ASP A CA 1
ATOM 1910 C C . ASP A 1 242 ? -16.469 -13.563 19.989 1.00 85.19 242 ASP A C 1
ATOM 1912 O O . ASP A 1 242 ? -17.000 -14.636 19.695 1.00 85.19 242 ASP A O 1
ATOM 1916 N N . ALA A 1 243 ? -16.586 -12.501 19.188 1.00 86.44 243 ALA A N 1
ATOM 1917 C CA . ALA A 1 243 ? -17.317 -12.530 17.927 1.00 86.44 243 ALA A CA 1
ATOM 1918 C C . ALA A 1 243 ? -16.553 -13.210 16.775 1.00 86.44 243 ALA A C 1
ATOM 1920 O O . ALA A 1 243 ? -17.143 -13.386 15.710 1.00 86.44 243 ALA A O 1
ATOM 1921 N N . HIS A 1 244 ? -15.277 -13.578 16.960 1.00 85.00 244 HIS A N 1
ATOM 1922 C CA . HIS A 1 244 ? -14.431 -14.231 15.950 1.00 85.00 244 HIS A CA 1
ATOM 1923 C C . HIS A 1 244 ? -14.380 -13.474 14.607 1.00 85.00 244 HIS A C 1
ATOM 1925 O O . HIS A 1 244 ? -14.302 -14.067 13.529 1.00 85.00 244 HIS A O 1
ATOM 1931 N N . VAL A 1 245 ? -14.447 -12.138 14.654 1.00 88.50 245 VAL A N 1
ATOM 1932 C CA . VAL A 1 245 ? -14.469 -11.285 13.449 1.00 88.50 245 VAL A CA 1
ATOM 1933 C C . VAL A 1 245 ? -13.071 -10.939 12.916 1.00 88.50 245 VAL A C 1
ATOM 1935 O O . VAL A 1 245 ? -12.940 -10.320 11.858 1.00 88.50 245 VAL A O 1
ATOM 1938 N N . VAL A 1 246 ? -12.027 -11.356 13.634 1.00 88.25 246 VAL A N 1
ATOM 1939 C CA . VAL A 1 246 ? -10.609 -11.291 13.250 1.00 88.25 246 VAL A CA 1
ATOM 1940 C C . VAL A 1 246 ? -9.931 -12.606 13.641 1.00 88.25 246 VAL A C 1
ATOM 1942 O O . VAL A 1 246 ? -10.398 -13.277 14.560 1.00 88.25 246 VAL A O 1
ATOM 1945 N N . ARG A 1 247 ? -8.846 -12.989 12.956 1.00 87.12 247 ARG A N 1
ATOM 1946 C CA . ARG A 1 247 ? -8.082 -14.208 13.297 1.00 87.12 247 ARG A CA 1
ATOM 1947 C C . ARG A 1 247 ? -7.060 -13.986 14.406 1.00 87.12 247 ARG A C 1
ATOM 1949 O O . ARG A 1 247 ? -6.890 -14.850 15.254 1.00 87.12 247 ARG A O 1
ATOM 1956 N N . GLY A 1 248 ? -6.385 -12.844 14.376 1.00 85.56 248 GLY A N 1
ATOM 1957 C CA . GLY A 1 248 ? -5.341 -12.478 15.322 1.00 85.56 248 GLY A CA 1
ATOM 1958 C C . GLY A 1 248 ? -5.500 -11.040 15.787 1.00 85.56 248 GLY A C 1
ATOM 1959 O O . GLY A 1 248 ? -6.081 -10.196 15.092 1.00 85.56 248 GLY A O 1
ATOM 1960 N N . MET A 1 249 ? -4.974 -10.767 16.977 1.00 85.62 249 MET A N 1
ATOM 1961 C CA . MET A 1 249 ? -4.913 -9.423 17.530 1.00 85.62 249 MET A CA 1
ATOM 1962 C C . MET A 1 249 ? -3.570 -9.199 18.211 1.00 85.62 249 MET A C 1
ATOM 1964 O O . MET A 1 249 ? -3.138 -10.012 19.026 1.00 85.62 249 MET A O 1
ATOM 1968 N N . ARG A 1 250 ? -2.955 -8.051 17.929 1.00 82.56 250 ARG A N 1
ATOM 1969 C CA . ARG A 1 250 ? -1.732 -7.599 18.591 1.00 82.56 250 ARG A CA 1
ATOM 1970 C C . ARG A 1 250 ? -2.000 -6.322 19.367 1.00 82.56 250 ARG A C 1
ATOM 1972 O O . ARG A 1 250 ? -2.470 -5.331 18.810 1.00 82.56 250 ARG A O 1
ATOM 1979 N N . LEU A 1 251 ? -1.673 -6.331 20.655 1.00 81.81 251 LEU A N 1
ATOM 1980 C CA . LEU A 1 251 ? -1.820 -5.176 21.535 1.00 81.81 251 LEU A CA 1
ATOM 1981 C C . LEU A 1 251 ? -0.471 -4.851 22.178 1.00 81.81 251 LEU A C 1
ATOM 1983 O O . LEU A 1 251 ? -0.075 -5.472 23.157 1.00 81.81 251 LEU A O 1
ATOM 1987 N N . THR A 1 252 ? 0.218 -3.837 21.656 1.00 76.25 252 THR A N 1
ATOM 1988 C CA . THR A 1 252 ? 1.508 -3.381 22.201 1.00 76.25 252 THR A CA 1
ATOM 1989 C C . THR A 1 252 ? 1.284 -2.164 23.102 1.00 76.25 252 THR A C 1
ATOM 1991 O O . THR A 1 252 ? 1.758 -1.066 22.809 1.00 76.25 252 THR A O 1
ATOM 1994 N N . ASN A 1 253 ? 0.479 -2.343 24.159 1.00 71.50 253 ASN A N 1
ATOM 1995 C CA . ASN A 1 253 ? 0.046 -1.283 25.078 1.00 71.50 253 ASN A CA 1
ATOM 1996 C C . ASN A 1 253 ? 0.073 -1.739 26.534 1.00 71.50 253 ASN A C 1
ATOM 1998 O O . ASN A 1 253 ? -0.126 -2.914 26.831 1.00 71.50 253 ASN A O 1
ATOM 2002 N N . SER A 1 254 ? 0.237 -0.786 27.451 1.00 69.19 254 SER A N 1
ATOM 2003 C CA . SER A 1 254 ? -0.007 -1.029 28.872 1.00 69.19 254 SER A CA 1
ATOM 2004 C C . SER A 1 254 ? -1.503 -1.244 29.108 1.00 69.19 254 SER A C 1
ATOM 2006 O O . SER A 1 254 ? -2.318 -0.393 28.748 1.00 69.19 254 SER A O 1
ATOM 2008 N N . ILE A 1 255 ? -1.855 -2.378 29.713 1.00 75.94 255 ILE A N 1
ATOM 2009 C CA . ILE A 1 255 ? -3.227 -2.708 30.107 1.00 75.94 255 ILE A CA 1
ATOM 2010 C C . ILE A 1 255 ? -3.393 -2.303 31.579 1.00 75.94 255 ILE A C 1
ATOM 2012 O O . ILE A 1 255 ? -2.654 -2.816 32.420 1.00 75.94 255 ILE A O 1
ATOM 2016 N N . PRO A 1 256 ? -4.317 -1.384 31.909 1.00 77.19 256 PRO A N 1
ATOM 2017 C CA . PRO A 1 256 ? -4.651 -1.059 33.294 1.00 77.19 256 PRO A CA 1
ATOM 2018 C C . PRO A 1 256 ? -5.114 -2.296 34.086 1.00 77.19 256 PRO A C 1
ATOM 2020 O O . PRO A 1 256 ? -5.771 -3.173 33.526 1.00 77.19 256 PRO A O 1
ATOM 2023 N N . GLU A 1 257 ? -4.793 -2.377 35.383 1.00 76.88 257 GLU A N 1
ATOM 2024 C CA . GLU A 1 257 ? -5.110 -3.547 36.229 1.00 76.88 257 GLU A CA 1
ATOM 2025 C C . GLU A 1 257 ? -6.611 -3.880 36.269 1.00 76.88 257 GLU A C 1
ATOM 2027 O O . GLU A 1 257 ? -6.996 -5.049 36.240 1.00 76.88 257 GLU A O 1
ATOM 2032 N N . ASP A 1 258 ? -7.469 -2.859 36.275 1.00 78.25 258 ASP A N 1
ATOM 2033 C CA . ASP A 1 258 ? -8.926 -2.996 36.253 1.00 78.25 258 ASP A CA 1
ATOM 2034 C C . ASP A 1 258 ? -9.428 -3.642 34.950 1.00 78.25 258 ASP A C 1
ATOM 2036 O O . ASP A 1 258 ? -10.308 -4.505 34.980 1.00 78.25 258 ASP A O 1
ATOM 2040 N N . ALA A 1 259 ? -8.813 -3.305 33.814 1.00 76.50 259 ALA A N 1
ATOM 2041 C CA . ALA A 1 259 ? -9.121 -3.895 32.511 1.00 76.50 259 ALA A CA 1
ATOM 2042 C C . ALA A 1 259 ? -8.464 -5.271 32.285 1.00 76.50 259 ALA A C 1
ATOM 2044 O O . ALA A 1 259 ? -8.970 -6.075 31.496 1.00 76.50 259 ALA A O 1
ATOM 2045 N N . ALA A 1 260 ? -7.360 -5.576 32.973 1.00 76.69 260 ALA A N 1
ATOM 2046 C CA . ALA A 1 260 ? -6.636 -6.838 32.808 1.00 76.69 260 ALA A CA 1
ATOM 2047 C C . ALA A 1 260 ? -7.502 -8.058 33.162 1.00 76.69 260 ALA A C 1
ATOM 2049 O O . ALA A 1 260 ? -7.426 -9.084 32.485 1.00 76.69 260 ALA A O 1
ATOM 2050 N N . SER A 1 261 ? -8.368 -7.916 34.171 1.00 77.38 261 SER A N 1
ATOM 2051 C CA . SER A 1 261 ? -9.267 -8.974 34.651 1.00 77.38 261 SER A CA 1
ATOM 2052 C C . SER A 1 261 ? -10.247 -9.494 33.590 1.00 77.38 261 SER A C 1
ATOM 2054 O O . SER A 1 261 ? -10.571 -10.680 33.591 1.00 77.38 261 SER A O 1
ATOM 2056 N N . ILE A 1 262 ? -10.686 -8.628 32.669 1.00 75.88 262 ILE A N 1
ATOM 2057 C CA . ILE A 1 262 ? -11.628 -8.972 31.593 1.00 75.88 262 ILE A CA 1
ATOM 2058 C C . ILE A 1 262 ? -10.919 -9.275 30.271 1.00 75.88 262 ILE A C 1
ATOM 2060 O O . ILE A 1 262 ? -11.373 -10.119 29.504 1.00 75.88 262 ILE A O 1
ATOM 2064 N N . PHE A 1 263 ? -9.802 -8.599 29.995 1.00 76.50 263 PHE A N 1
ATOM 2065 C CA . PHE A 1 263 ? -9.162 -8.636 28.685 1.00 76.50 263 PHE A CA 1
ATOM 2066 C C . PHE A 1 263 ? -8.196 -9.813 28.524 1.00 76.50 263 PHE A C 1
ATOM 2068 O O . PHE A 1 263 ? -8.237 -10.496 27.504 1.00 76.50 263 PHE A O 1
ATOM 2075 N N . VAL A 1 264 ? -7.351 -10.080 29.528 1.00 75.50 264 VAL A N 1
ATOM 2076 C CA . VAL A 1 264 ? -6.329 -11.140 29.449 1.00 75.50 264 VAL A CA 1
ATOM 2077 C C . VAL A 1 264 ? -6.948 -12.520 29.197 1.00 75.50 264 VAL A C 1
ATOM 2079 O O . VAL A 1 264 ? -6.457 -13.209 28.306 1.00 75.50 264 VAL A O 1
ATOM 2082 N N . PRO A 1 265 ? -8.036 -12.930 29.881 1.00 73.56 265 PRO A N 1
ATOM 2083 C CA . PRO A 1 265 ? -8.666 -14.219 29.602 1.00 73.56 265 PRO A CA 1
ATOM 2084 C C . PRO A 1 265 ? -9.185 -14.330 28.164 1.00 73.56 265 PRO A C 1
ATOM 2086 O O . PRO A 1 265 ? -8.995 -15.367 27.533 1.00 73.56 265 PRO A O 1
ATOM 2089 N N . ALA A 1 266 ? -9.785 -13.263 27.626 1.00 68.88 266 ALA A N 1
ATOM 2090 C CA . ALA A 1 266 ? -10.394 -13.266 26.296 1.00 68.88 266 ALA A CA 1
ATOM 2091 C C . ALA A 1 266 ? -9.358 -13.477 25.178 1.00 68.88 266 ALA A C 1
ATOM 2093 O O . ALA A 1 266 ? -9.586 -14.247 24.246 1.00 68.88 266 ALA A O 1
ATOM 2094 N N . VAL A 1 267 ? -8.184 -12.848 25.294 1.00 69.62 267 VAL A N 1
ATOM 2095 C CA . VAL A 1 267 ? -7.158 -12.875 24.236 1.00 69.62 267 VAL A CA 1
ATOM 2096 C C . VAL A 1 267 ? -6.307 -14.140 24.200 1.00 69.62 267 VAL A C 1
ATOM 2098 O O . VAL A 1 267 ? -5.605 -14.348 23.218 1.00 69.62 267 VAL A O 1
ATOM 2101 N N . THR A 1 268 ? -6.400 -15.019 25.204 1.00 63.19 268 THR A N 1
ATOM 2102 C CA . THR A 1 268 ? -5.695 -16.321 25.196 1.00 63.19 268 THR A CA 1
ATOM 2103 C C . THR A 1 268 ? -6.101 -17.237 24.037 1.00 63.19 268 THR A C 1
ATOM 2105 O O . THR A 1 268 ? -5.380 -18.177 23.718 1.00 63.19 268 THR A O 1
ATOM 2108 N N . SER A 1 269 ? -7.253 -16.969 23.417 1.00 55.12 269 SER A N 1
ATOM 2109 C CA . SER A 1 269 ? -7.807 -17.725 22.290 1.00 55.12 269 SER A CA 1
ATOM 2110 C C . SER A 1 269 ? -7.286 -17.289 20.915 1.00 55.12 269 SER A C 1
ATOM 2112 O O . SER A 1 269 ? -7.579 -17.952 19.920 1.00 55.12 269 SER A O 1
ATOM 2114 N N . LEU A 1 270 ? -6.537 -16.186 20.843 1.00 58.69 270 LEU A N 1
ATOM 2115 C CA . LEU A 1 270 ? -6.023 -15.633 19.594 1.00 58.69 270 LEU A CA 1
ATOM 2116 C C . LEU A 1 270 ? -4.560 -16.011 19.379 1.00 58.69 270 LEU A C 1
ATOM 2118 O O . LEU A 1 270 ? -3.811 -16.200 20.337 1.00 58.69 270 LEU A O 1
ATOM 2122 N N . ASP A 1 271 ? -4.138 -16.020 18.113 1.00 54.19 271 ASP A N 1
ATOM 2123 C CA . ASP A 1 271 ? -2.720 -15.934 17.764 1.00 54.19 271 ASP A CA 1
ATOM 2124 C C . ASP A 1 271 ? -2.204 -14.563 18.234 1.00 54.19 271 ASP A C 1
ATOM 2126 O O . ASP A 1 271 ? -2.282 -13.559 17.519 1.00 54.19 271 ASP A O 1
ATOM 2130 N N . THR A 1 272 ? -1.759 -14.497 19.488 1.00 50.94 272 THR A N 1
ATOM 2131 C CA . THR A 1 272 ? -1.121 -13.315 20.065 1.00 50.94 272 THR A CA 1
ATOM 2132 C C . THR A 1 272 ? 0.367 -13.367 19.758 1.00 50.94 272 THR A C 1
ATOM 2134 O O . THR A 1 272 ? 1.044 -14.324 20.140 1.00 50.94 272 THR A O 1
ATOM 2137 N N . VAL A 1 273 ? 0.866 -12.327 19.095 1.00 41.88 273 VAL A N 1
ATOM 2138 C CA . VAL A 1 273 ? 2.290 -12.090 18.837 1.00 41.88 273 VAL A CA 1
ATOM 2139 C C . VAL A 1 273 ? 2.697 -10.769 19.470 1.00 41.88 273 VAL A C 1
ATOM 2141 O O . VAL A 1 273 ? 1.948 -9.782 19.278 1.00 41.88 273 VAL A O 1
#

pLDDT: mean 84.95, std 13.44, range [37.5, 97.0]

Mean predicted aligned error: 7.29 Å

Solvent-accessible surface area (backbone atoms only — not comparable to full-atom values): 15117 Å² total; per-residue (Å²): 137,51,74,69,55,53,49,23,36,50,44,35,66,68,52,56,60,68,62,52,60,73,42,51,91,79,49,52,71,69,56,52,53,50,18,56,73,44,25,55,68,71,59,47,47,54,41,49,54,51,45,59,72,72,64,66,54,67,72,60,52,54,50,52,41,54,51,27,40,53,50,34,68,67,38,82,86,54,82,74,62,66,72,46,30,61,89,46,59,80,66,98,63,94,71,81,75,92,56,90,71,69,73,55,37,58,38,51,29,60,43,44,26,46,53,52,41,53,48,58,76,64,50,71,93,81,59,80,91,62,72,69,74,75,46,48,82,37,28,37,54,47,75,43,45,30,86,60,50,35,72,66,46,40,54,57,58,59,70,39,76,37,30,28,36,40,36,34,33,52,41,64,87,45,73,65,35,48,50,34,53,23,49,44,58,34,66,34,71,48,42,31,32,45,34,43,28,57,28,59,39,64,63,39,59,61,53,47,54,19,43,72,67,29,85,43,70,63,29,52,35,41,35,39,37,59,44,50,70,35,76,58,21,52,54,36,48,39,54,38,56,78,63,61,44,44,61,18,48,31,72,60,50,87,72,55,74,82,55,40,75,62,39,56,72,53,52,72,80,36,63,65,111

Radius of gyration: 21.78 Å; Cα contacts (8 Å, |Δi|>4): 387; chains: 1; bounding box: 50×36×66 Å

Sequence (273 aa):
MTLLELTAQVVGQSCDIEDILSCIPFLSKEASTRIWRHMKPARLRDLEILVMNAAPDTAVLDEFEQQWEAWTVADASVVFDGHESSRYFGNEGVFIGSSSLVPPRPFRALYWERVFRVMLATTTTTTTTTPMHLFQNVVYEVKVRGNELTTDSVGLLLTLTTLHRVEIHHLVESSSFWTHASSLVQHSSTLRELCILHSKLSSLQPLLAALRARKHPILSMLEFVSITLRGSAFTDLVTLVDAHVVRGMRLTNSIPEDAASIFVPAVTSLDTV

Secondary structure (DSSP, 8-state):
--HHHHHHHHHHHHS-HHHHHHHGGGS-HHHHHHHHHHS-HHHHHHHHHHHHHT---HHHHHHHHHHHHHHHHH-TT----GGGBTTTTTS--------SSPSSBPHHHHHHHHHHHHHHHH--SS--SS-GGGGTTT--EEEEEGGG--HHHHHHHHT-SS--EEEEES----HHHHHHHHHHHHH-SS--EEEEES-EES--HHHHHHHHH--SPPEEEEEEES-EE-HHHHHHHHHHHHTT-EEEEEEESPPPHHHHHHHHHHHTTSB--

Organism: Aphanomyces astaci (NCBI:txid112090)

Foldseek 3Di:
DDPLLVVLLCCQDPNDLVVVLVCVVVDDLVSNLSNLLNHDLLSLLVNVVVCVVVPHDPVVVVSSLVSLVVVLVVPPLQDDDLCQAPVSVPPDDPDPDPDPPDPNAGSQLSVLLSVLQVQLVPDDDDDRPHDLVSQEPRHQEHEEELVSLAPVSLVSLLPHPRHAEYEYEAHDDDPRSLVSVLSSLQRRQRHQEYEYEQYEDAACVSVLVSLVNRPHDAHAEYEYYNYHYDLRRLVRVLVSLVVPSYQAYEYRDDDDPVSCVRRVVSRVNHPYD